Protein AF-A0A7V9UTZ7-F1 (afdb_monomer)

Secondary structure (DSSP, 8-state):
-------------------------------------TTS-HHHHHHHHHHHHH-TTEEE--TTT---HHHHHHHHTT-TT-BTTEEEE-TTSSSSPEEEEEEEETTS-TTS-EEEEEEEE-TTS-EEEEEEEEEE--TTEEEEEPPBTTTB--EEEEETTSS-EEEEEEETTEEEEEESS--

pLDDT: mean 81.37, std 19.84, range [38.84, 98.06]

Solvent-accessible surface area (backbone atoms only — not comparable to full-atom values): 11291 Å² total; per-residue (Å²): 134,85,90,77,89,86,82,90,81,90,81,94,74,90,80,82,88,79,89,80,87,82,79,79,78,83,73,82,76,77,79,75,72,79,74,80,57,83,88,47,55,73,60,57,41,51,42,50,51,56,51,36,72,77,39,74,61,41,42,77,53,52,82,82,66,37,67,35,58,64,39,52,50,61,74,26,68,87,47,83,78,71,42,49,42,49,50,76,46,50,66,77,71,80,85,44,60,23,39,36,38,33,28,35,34,74,87,46,58,87,64,36,18,30,26,42,35,34,27,42,45,44,101,82,73,47,62,45,84,75,44,76,48,72,62,35,62,40,46,50,26,30,44,47,76,42,87,46,101,78,88,47,68,40,45,33,39,30,41,49,95,53,78,66,34,30,33,46,41,60,51,95,95,40,86,42,81,43,57,64,72,77,133

Sequence (183 aa):
MSNNSNQTTRFCRAIIFTATAIFALTICSSAQSKTSTTHLEKEHAKALQIWLKANPKYRAAQVADCKNKFGLKSMRGDDAKFHPYHAVYNFDKDETKDFAVVVIDASRKPDFQYTLIVFKGDKQGSFKAAKTIDSMDLRQGGIWLGEMEEDVTDLYIGEFQTDNCSYLQWSNKKFVIKNCEGN

Structure (mmCIF, N/CA/C/O backbone):
data_AF-A0A7V9UTZ7-F1
#
_entry.id   AF-A0A7V9UTZ7-F1
#
loop_
_atom_site.group_PDB
_atom_site.id
_atom_site.type_symbol
_atom_site.label_atom_id
_ato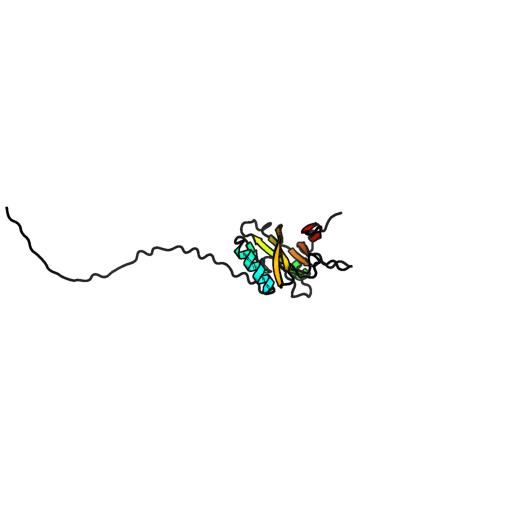m_site.label_alt_id
_atom_site.label_comp_id
_atom_site.label_asym_id
_atom_site.label_entity_id
_atom_site.label_seq_id
_atom_site.pdbx_PDB_ins_code
_atom_site.Cartn_x
_atom_site.Cartn_y
_atom_site.Cartn_z
_atom_site.occupancy
_atom_site.B_iso_or_equiv
_atom_site.auth_seq_id
_atom_site.auth_comp_id
_atom_site.auth_asym_id
_atom_site.auth_atom_id
_atom_site.pdbx_PDB_model_num
ATOM 1 N N . MET A 1 1 ? 2.181 -89.837 36.167 1.00 38.84 1 MET A N 1
ATOM 2 C CA . MET A 1 1 ? 2.969 -89.964 37.415 1.00 38.84 1 MET A CA 1
ATOM 3 C C . MET A 1 1 ? 4.076 -88.918 37.406 1.00 38.84 1 MET A C 1
ATOM 5 O O . MET A 1 1 ? 4.579 -88.635 36.332 1.00 38.84 1 MET A O 1
ATOM 9 N N . SER A 1 2 ? 4.437 -88.415 38.591 1.00 40.69 2 SER A N 1
ATOM 10 C CA . SER A 1 2 ? 5.546 -87.495 38.918 1.00 40.69 2 SER A CA 1
ATOM 11 C C . SER A 1 2 ? 5.565 -86.072 38.330 1.00 40.69 2 SER A C 1
ATOM 13 O O . SER A 1 2 ? 5.683 -85.861 37.129 1.00 40.69 2 SER A O 1
ATOM 15 N N . ASN A 1 3 ? 5.569 -85.102 39.251 1.00 40.12 3 ASN A N 1
ATOM 16 C CA . ASN A 1 3 ? 6.037 -83.726 39.060 1.00 40.12 3 ASN A CA 1
ATOM 17 C C . ASN A 1 3 ? 7.577 -83.649 39.109 1.00 40.12 3 ASN A C 1
ATOM 19 O O . ASN A 1 3 ? 8.204 -84.509 39.728 1.00 40.12 3 ASN A O 1
ATOM 23 N N . ASN A 1 4 ? 8.140 -82.568 38.550 1.00 43.16 4 ASN A N 1
ATOM 24 C CA . ASN A 1 4 ? 9.355 -81.847 38.992 1.00 43.16 4 ASN A CA 1
ATOM 25 C C . ASN A 1 4 ? 9.502 -80.580 38.093 1.00 43.16 4 ASN A C 1
ATOM 27 O O . ASN A 1 4 ? 9.329 -80.716 36.888 1.00 43.16 4 ASN A O 1
ATOM 31 N N . SER A 1 5 ? 9.702 -79.314 38.515 1.00 44.38 5 SER A N 1
ATOM 32 C CA . SER A 1 5 ? 10.363 -78.720 39.706 1.00 44.38 5 SER A CA 1
ATOM 33 C C . SER A 1 5 ? 11.833 -79.179 39.820 1.00 44.38 5 SER A C 1
ATOM 35 O O . SER A 1 5 ? 12.056 -80.374 39.794 1.00 44.38 5 SER A O 1
ATOM 37 N N . ASN A 1 6 ? 12.912 -78.395 39.966 1.00 43.78 6 ASN A N 1
ATOM 38 C CA . ASN A 1 6 ? 13.205 -76.969 40.231 1.00 43.78 6 ASN A CA 1
ATOM 39 C C . ASN A 1 6 ? 14.757 -76.787 39.999 1.00 43.78 6 ASN A C 1
ATOM 41 O O . ASN A 1 6 ? 15.450 -77.800 40.006 1.00 43.78 6 ASN A O 1
ATOM 45 N N . GLN A 1 7 ? 15.437 -75.636 39.805 1.00 43.62 7 GLN A N 1
ATOM 46 C CA . GLN A 1 7 ? 15.086 -74.200 39.776 1.00 43.62 7 GLN A CA 1
ATOM 47 C C . GLN A 1 7 ? 16.177 -73.337 39.031 1.00 43.62 7 GLN A C 1
ATOM 49 O O . GLN A 1 7 ? 16.718 -73.755 38.014 1.00 43.62 7 GLN A O 1
ATOM 54 N N . THR A 1 8 ? 16.458 -72.126 39.542 1.00 44.72 8 THR A N 1
ATOM 55 C CA . THR A 1 8 ? 17.553 -71.129 39.352 1.00 44.72 8 THR A CA 1
ATOM 56 C C . THR A 1 8 ? 18.989 -71.647 39.043 1.00 44.72 8 THR A C 1
ATOM 58 O O . THR A 1 8 ? 19.308 -72.782 39.357 1.00 44.72 8 THR A O 1
ATOM 61 N N . THR A 1 9 ? 19.974 -70.872 38.533 1.00 43.38 9 THR A N 1
ATOM 62 C CA . THR A 1 9 ? 20.297 -69.442 38.797 1.00 43.38 9 THR A CA 1
ATOM 63 C C . THR A 1 9 ? 21.286 -68.830 37.770 1.00 43.38 9 THR A C 1
ATOM 65 O O . THR A 1 9 ? 22.227 -69.492 37.359 1.00 43.38 9 THR A O 1
ATOM 68 N N . ARG A 1 10 ? 21.126 -67.526 37.473 1.00 46.34 10 ARG A N 1
ATOM 69 C CA . ARG A 1 10 ? 22.156 -66.487 37.174 1.00 46.34 10 ARG A CA 1
ATOM 70 C C . ARG A 1 10 ? 23.493 -66.865 36.491 1.00 46.34 10 ARG A C 1
ATOM 72 O O . ARG A 1 10 ? 24.393 -67.369 37.148 1.00 46.34 10 ARG A O 1
ATOM 79 N N . PHE A 1 11 ? 23.734 -66.251 35.326 1.00 43.59 11 PHE A N 1
ATOM 80 C CA . PHE A 1 11 ? 24.979 -65.498 35.082 1.00 43.59 11 PHE A CA 1
ATOM 81 C C . PHE A 1 11 ? 24.693 -64.192 34.328 1.00 43.59 11 PHE A C 1
ATOM 83 O O . PHE A 1 11 ? 24.205 -64.207 33.202 1.00 43.59 11 PHE A O 1
ATOM 90 N N . CYS A 1 12 ? 25.031 -63.053 34.937 1.00 46.44 12 CYS A N 1
ATOM 91 C CA . CYS A 1 12 ? 25.086 -61.778 34.226 1.00 46.44 12 CYS A CA 1
ATOM 92 C C . CYS A 1 12 ? 26.354 -61.735 33.367 1.00 46.44 12 CYS A C 1
ATOM 94 O O . CYS A 1 12 ? 27.459 -61.719 33.909 1.00 46.44 12 CYS A O 1
ATOM 96 N N . ARG A 1 13 ? 26.208 -61.610 32.046 1.00 50.00 13 ARG A N 1
ATOM 97 C CA . ARG A 1 13 ? 27.231 -60.993 31.195 1.00 50.00 13 ARG A CA 1
ATOM 98 C C . ARG A 1 13 ? 26.570 -59.969 30.289 1.00 50.00 13 ARG A C 1
ATOM 100 O O . ARG A 1 13 ? 25.690 -60.299 29.504 1.00 50.00 13 ARG A O 1
ATOM 107 N N . ALA A 1 14 ? 26.982 -58.717 30.460 1.00 47.31 14 ALA A N 1
ATOM 108 C CA . ALA A 1 14 ? 26.533 -57.615 29.633 1.00 47.31 14 ALA A CA 1
ATOM 109 C C . ALA A 1 14 ? 27.072 -57.781 28.208 1.00 47.31 14 ALA A C 1
ATOM 111 O O . ALA A 1 14 ? 28.270 -57.991 28.024 1.00 47.31 14 ALA A O 1
ATOM 112 N N . ILE A 1 15 ? 26.195 -57.622 27.220 1.00 55.41 15 ILE A N 1
ATOM 113 C CA . ILE A 1 15 ? 26.580 -57.299 25.848 1.00 55.41 15 ILE A CA 1
ATOM 114 C C . ILE A 1 15 ? 25.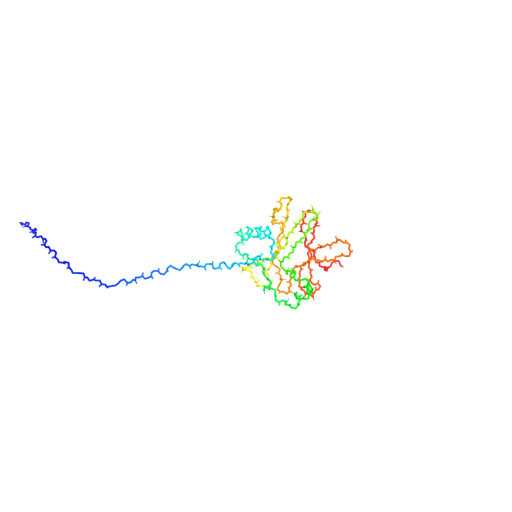843 -56.007 25.498 1.00 55.41 15 ILE A C 1
ATOM 116 O O . ILE A 1 15 ? 24.638 -55.989 25.267 1.00 55.41 15 ILE A O 1
ATOM 120 N N . ILE A 1 16 ? 26.595 -54.912 25.568 1.00 54.16 16 ILE A N 1
ATOM 121 C CA . ILE A 1 16 ? 26.258 -53.613 24.975 1.00 54.16 16 ILE A CA 1
ATOM 122 C C . ILE A 1 16 ? 26.650 -53.681 23.480 1.00 54.16 16 ILE A C 1
ATOM 124 O O . ILE A 1 16 ? 27.374 -54.599 23.105 1.00 54.16 16 ILE A O 1
ATOM 128 N N . PHE A 1 17 ? 26.203 -52.706 22.675 1.00 46.34 17 PHE A N 1
ATOM 129 C CA . PHE A 1 17 ? 26.315 -52.557 21.204 1.00 46.34 17 PHE A CA 1
ATOM 130 C C . PHE A 1 17 ? 25.098 -53.114 20.429 1.00 46.34 17 PHE A C 1
ATOM 132 O O . PHE A 1 17 ? 24.866 -54.314 20.417 1.00 46.34 17 PHE A O 1
ATOM 139 N N . THR A 1 18 ? 24.275 -52.308 19.740 1.00 48.41 18 THR A N 1
ATOM 140 C CA . THR A 1 18 ? 24.200 -50.828 19.681 1.00 48.41 18 THR A CA 1
ATOM 141 C C . THR A 1 18 ? 22.801 -50.401 19.212 1.00 48.41 18 THR A C 1
ATOM 143 O O . THR A 1 18 ? 22.241 -51.025 18.315 1.00 48.41 18 THR A O 1
ATOM 146 N N . ALA A 1 19 ? 22.253 -49.317 19.771 1.00 46.16 19 ALA A N 1
ATOM 147 C CA . ALA A 1 19 ? 21.155 -48.562 19.146 1.00 46.16 19 ALA A CA 1
ATOM 148 C C . ALA A 1 19 ? 21.696 -47.831 17.882 1.00 46.16 19 ALA A C 1
ATOM 150 O O . ALA A 1 19 ? 22.910 -47.722 17.738 1.00 46.16 19 ALA A O 1
ATOM 151 N N . THR A 1 20 ? 20.920 -47.329 16.916 1.00 45.81 20 THR A N 1
ATOM 152 C CA . THR A 1 20 ? 19.671 -46.553 17.019 1.00 45.81 20 THR A CA 1
ATOM 153 C C . THR A 1 20 ? 18.841 -46.625 15.727 1.00 45.81 20 THR A C 1
ATOM 155 O O . THR A 1 20 ? 19.353 -46.396 14.635 1.00 45.81 20 THR A O 1
ATOM 158 N N . ALA A 1 21 ? 17.523 -46.822 15.843 1.00 48.62 21 ALA A N 1
ATOM 159 C CA . ALA A 1 21 ? 16.591 -46.511 14.758 1.00 48.62 21 ALA A CA 1
ATOM 160 C C . ALA A 1 21 ? 16.213 -45.021 14.840 1.00 48.62 21 ALA A C 1
ATOM 162 O O . ALA A 1 21 ? 15.405 -44.625 15.681 1.00 48.62 21 ALA A O 1
ATOM 163 N N . ILE A 1 22 ? 16.831 -44.180 14.007 1.00 54.25 22 ILE A N 1
ATOM 164 C CA . ILE A 1 22 ? 16.563 -42.735 13.988 1.00 54.25 22 ILE A CA 1
ATOM 165 C C . ILE A 1 22 ? 15.252 -42.484 13.234 1.00 54.25 22 ILE A C 1
ATOM 167 O O . ILE A 1 22 ? 15.221 -42.397 12.008 1.00 54.25 22 ILE A O 1
ATOM 171 N N . PHE A 1 23 ? 14.158 -42.369 13.986 1.00 50.44 23 PHE A N 1
ATOM 172 C CA . PHE A 1 23 ? 12.856 -41.974 13.457 1.00 50.44 23 PHE A CA 1
ATOM 173 C C . PHE A 1 23 ? 12.881 -40.468 13.157 1.00 50.44 23 PHE A C 1
ATOM 175 O O . PHE A 1 23 ? 12.735 -39.637 14.054 1.00 50.44 23 PHE A O 1
ATOM 182 N N . ALA A 1 24 ? 13.141 -40.109 11.900 1.00 51.00 24 ALA A N 1
ATOM 183 C CA . ALA A 1 24 ? 13.255 -38.718 11.481 1.00 51.00 24 ALA A CA 1
ATOM 184 C C . ALA A 1 24 ? 11.886 -38.016 11.535 1.00 51.00 24 ALA A C 1
ATOM 186 O O . ALA A 1 24 ? 11.091 -38.101 10.599 1.00 51.00 24 ALA A O 1
ATOM 187 N N . LEU A 1 25 ? 11.614 -37.291 12.627 1.00 47.09 25 LEU A N 1
ATOM 188 C CA . LEU A 1 25 ? 10.540 -36.300 12.652 1.00 47.09 25 LEU A CA 1
ATOM 189 C C . LEU A 1 25 ? 10.871 -35.197 11.639 1.00 47.09 25 LEU A C 1
ATOM 191 O O . LEU A 1 25 ? 11.682 -34.311 11.913 1.00 47.09 25 LEU A O 1
ATOM 195 N N . THR A 1 26 ? 10.207 -35.224 10.486 1.00 54.97 26 THR A N 1
ATOM 196 C CA . THR A 1 26 ? 10.217 -34.115 9.528 1.00 54.97 26 THR A CA 1
ATOM 197 C C . THR A 1 26 ? 9.416 -32.950 10.105 1.00 54.97 26 THR A C 1
ATOM 199 O O . THR A 1 26 ? 8.242 -32.755 9.794 1.00 54.97 26 THR A O 1
ATOM 202 N N . ILE A 1 27 ? 10.046 -32.173 10.985 1.00 53.25 27 ILE A N 1
ATOM 203 C CA . ILE A 1 27 ? 9.492 -30.908 11.460 1.00 53.25 27 ILE A CA 1
ATOM 204 C C . ILE A 1 27 ? 9.474 -29.956 10.263 1.00 53.25 27 ILE A C 1
ATOM 206 O O . ILE A 1 27 ? 10.523 -29.494 9.812 1.00 53.25 27 ILE A O 1
ATOM 210 N N . CYS A 1 28 ? 8.280 -29.650 9.751 1.00 39.97 28 CYS A N 1
ATOM 211 C CA . CYS A 1 28 ? 8.081 -28.539 8.826 1.00 39.97 28 CYS A CA 1
ATOM 212 C C . CYS A 1 28 ? 8.374 -27.223 9.553 1.00 39.97 28 CYS A C 1
ATOM 214 O O . CYS A 1 28 ? 7.474 -26.551 10.059 1.00 39.97 28 CYS A O 1
ATOM 216 N N . SER A 1 29 ? 9.652 -26.853 9.592 1.00 41.22 29 SER A N 1
ATOM 217 C CA . SER A 1 29 ? 10.113 -25.527 9.980 1.00 41.22 29 SER A CA 1
ATOM 218 C C . SER A 1 29 ? 9.666 -24.523 8.924 1.00 41.22 29 SER A C 1
ATOM 220 O O . SER A 1 29 ? 10.429 -24.149 8.034 1.00 41.22 29 SER A O 1
ATOM 222 N N . SER A 1 30 ? 8.410 -24.089 9.028 1.00 46.06 30 SER A N 1
ATOM 223 C CA . SER A 1 30 ? 7.874 -22.934 8.319 1.00 46.06 30 SER A CA 1
ATOM 224 C C . SER A 1 30 ? 8.684 -21.708 8.724 1.00 46.06 30 SER A C 1
ATOM 226 O O . SER A 1 30 ? 8.375 -21.043 9.714 1.00 46.06 30 SER A O 1
ATOM 228 N N . ALA A 1 31 ? 9.749 -21.428 7.974 1.00 40.88 31 ALA A N 1
ATOM 229 C CA . ALA A 1 31 ? 10.581 -20.251 8.144 1.00 40.88 31 ALA A CA 1
ATOM 230 C C . ALA A 1 31 ? 9.758 -19.005 7.792 1.00 40.88 31 ALA A C 1
ATOM 232 O O . ALA A 1 31 ? 9.805 -18.491 6.675 1.00 40.88 31 ALA A O 1
ATOM 233 N N . GLN A 1 32 ? 8.974 -18.525 8.759 1.00 42.09 32 GLN A N 1
ATOM 234 C CA . GLN A 1 32 ? 8.338 -17.219 8.702 1.00 42.09 32 GLN A CA 1
ATOM 235 C C . GLN A 1 32 ? 9.447 -16.167 8.727 1.00 42.09 32 GLN A C 1
ATOM 237 O O . GLN A 1 32 ? 9.880 -15.718 9.790 1.00 42.09 32 GLN A O 1
ATOM 242 N N . SER A 1 33 ? 9.923 -15.792 7.537 1.00 41.91 33 SER A N 1
ATOM 243 C CA . SER A 1 33 ? 10.789 -14.634 7.348 1.00 41.91 33 SER A CA 1
ATOM 244 C C . SER A 1 33 ? 10.179 -13.451 8.084 1.00 41.91 33 SER A C 1
ATOM 246 O O . SER A 1 33 ? 9.082 -13.007 7.745 1.00 41.91 33 SER A O 1
ATOM 248 N N . LYS A 1 34 ? 10.893 -12.933 9.090 1.00 41.66 34 LYS A N 1
ATOM 249 C CA . LYS A 1 34 ? 10.527 -11.686 9.764 1.00 41.66 34 LYS A CA 1
ATOM 250 C C . LYS A 1 34 ? 10.571 -10.558 8.732 1.00 41.66 34 LYS A C 1
ATOM 252 O O . LYS A 1 34 ? 11.623 -9.968 8.499 1.00 41.66 34 LYS A O 1
ATOM 257 N N . THR A 1 35 ? 9.433 -10.255 8.108 1.00 50.53 35 THR A N 1
ATOM 258 C CA . THR A 1 35 ? 9.270 -9.064 7.271 1.00 50.53 35 THR A CA 1
ATOM 259 C C . THR A 1 35 ? 9.545 -7.839 8.130 1.00 50.53 35 THR A C 1
ATOM 261 O O . THR A 1 35 ? 8.745 -7.496 8.998 1.00 50.53 35 THR A O 1
ATOM 264 N N . SER A 1 36 ? 10.696 -7.205 7.910 1.00 48.44 36 SER A N 1
ATOM 265 C CA . SER A 1 36 ? 11.124 -6.048 8.692 1.00 48.44 36 SER A CA 1
ATOM 266 C C . SER A 1 36 ? 10.232 -4.846 8.385 1.00 48.44 36 SER A C 1
ATOM 268 O O . SER A 1 36 ? 10.321 -4.256 7.310 1.00 48.44 36 SER A O 1
ATOM 270 N N . THR A 1 37 ? 9.372 -4.470 9.331 1.00 60.53 37 THR A N 1
ATOM 271 C CA . THR A 1 37 ? 8.461 -3.315 9.233 1.00 60.53 37 THR A CA 1
ATOM 272 C C . THR A 1 37 ? 9.126 -2.004 9.667 1.00 60.53 37 THR A C 1
ATOM 274 O O . THR A 1 37 ? 8.456 -1.117 10.177 1.00 60.53 37 THR A O 1
ATOM 277 N N . THR A 1 38 ? 10.447 -1.873 9.512 1.00 61.34 38 THR A N 1
ATOM 278 C CA . THR A 1 38 ? 11.256 -0.765 10.068 1.00 61.34 38 THR A CA 1
ATOM 279 C C . THR A 1 38 ? 10.866 0.623 9.540 1.00 61.34 38 THR A C 1
ATOM 281 O O . THR A 1 38 ? 11.215 1.623 10.153 1.00 61.34 38 THR A O 1
ATOM 284 N N . HIS A 1 39 ? 10.153 0.685 8.412 1.00 75.38 39 HIS A N 1
ATOM 285 C CA . HIS A 1 39 ? 9.654 1.918 7.794 1.00 75.38 39 HIS A CA 1
ATOM 286 C C . HIS A 1 39 ? 8.228 2.305 8.240 1.00 75.38 39 HIS A C 1
ATOM 288 O O . HIS A 1 39 ? 7.731 3.349 7.826 1.00 75.38 39 HIS A O 1
ATOM 294 N N . LEU A 1 40 ? 7.549 1.458 9.022 1.00 83.75 40 LEU A N 1
ATOM 295 C CA . LEU A 1 40 ? 6.213 1.728 9.553 1.00 83.75 40 LEU A CA 1
ATOM 296 C C . LEU A 1 40 ? 6.314 2.347 10.950 1.00 83.75 40 LEU A C 1
ATOM 298 O O . LEU A 1 40 ? 7.144 1.933 11.763 1.00 83.75 40 LEU A O 1
ATOM 302 N N . GLU A 1 41 ? 5.402 3.266 11.259 1.00 90.75 41 GLU A N 1
ATOM 303 C CA . GLU A 1 41 ? 5.138 3.677 12.641 1.00 90.75 41 GLU A CA 1
ATOM 304 C C . GLU A 1 41 ? 4.675 2.459 13.469 1.00 90.75 41 GLU A C 1
ATOM 306 O O . GLU A 1 41 ? 4.154 1.475 12.926 1.00 90.75 41 GLU A O 1
ATOM 311 N N . LYS A 1 42 ? 4.906 2.469 14.788 1.00 91.88 42 LYS A N 1
ATOM 312 C CA . LYS A 1 42 ? 4.734 1.271 15.640 1.00 91.88 42 LYS A CA 1
ATOM 313 C C . LYS A 1 42 ? 3.285 0.783 15.638 1.00 91.88 42 LYS A C 1
ATOM 315 O O . LYS A 1 42 ? 3.019 -0.420 15.661 1.00 91.88 42 LYS A O 1
ATOM 320 N N . GLU A 1 43 ? 2.363 1.728 15.580 1.00 93.69 43 GLU A N 1
ATOM 321 C CA . GLU A 1 43 ? 0.919 1.578 15.580 1.00 93.69 43 GLU A CA 1
ATOM 322 C C . GLU A 1 43 ? 0.452 0.956 14.253 1.00 93.69 43 GLU A C 1
ATOM 324 O O . GLU A 1 43 ? -0.275 -0.042 14.263 1.00 93.69 43 GLU A O 1
ATOM 329 N N . HIS A 1 44 ? 0.975 1.444 13.119 1.00 95.19 44 HIS A N 1
ATOM 330 C CA . HIS A 1 44 ? 0.722 0.878 11.787 1.00 95.19 44 HIS A CA 1
ATOM 331 C C . HIS A 1 44 ? 1.276 -0.549 11.680 1.00 95.19 44 HIS A C 1
ATOM 333 O O . HIS A 1 44 ? 0.580 -1.469 11.244 1.00 95.19 44 HIS A O 1
ATOM 339 N N . ALA A 1 45 ? 2.508 -0.771 12.156 1.00 95.38 45 ALA A N 1
ATOM 340 C CA . ALA A 1 45 ? 3.130 -2.092 12.199 1.00 95.38 45 ALA A CA 1
ATOM 341 C C . ALA A 1 45 ? 2.316 -3.083 13.048 1.00 95.38 45 ALA A C 1
ATOM 343 O O . ALA A 1 45 ? 2.124 -4.228 12.640 1.00 95.38 45 ALA A O 1
ATOM 344 N N . LYS A 1 46 ? 1.796 -2.650 14.204 1.00 95.50 46 LYS A N 1
ATOM 345 C CA . LYS A 1 46 ? 0.931 -3.459 15.078 1.00 95.50 46 LYS A CA 1
ATOM 346 C C . LYS A 1 46 ? -0.377 -3.840 14.379 1.00 95.50 46 LYS A C 1
ATOM 348 O O . LYS A 1 46 ? -0.746 -5.014 14.401 1.00 95.50 46 LYS A O 1
ATOM 353 N N . ALA A 1 47 ? -1.053 -2.885 13.741 1.00 97.00 47 ALA A N 1
ATOM 354 C CA . ALA A 1 47 ? -2.301 -3.132 13.018 1.00 97.00 47 ALA A CA 1
ATOM 355 C C . ALA A 1 47 ? -2.100 -4.086 11.828 1.00 97.00 47 ALA A C 1
ATOM 357 O O . ALA A 1 47 ? -2.830 -5.073 11.694 1.00 97.00 47 ALA A O 1
ATOM 358 N N . LEU A 1 48 ? -1.047 -3.872 11.031 1.00 97.31 48 LEU A N 1
ATOM 359 C CA . LEU A 1 48 ? -0.680 -4.765 9.934 1.00 97.31 48 LEU A CA 1
ATOM 360 C C . LEU A 1 48 ? -0.319 -6.173 10.434 1.00 97.31 48 LEU A C 1
ATOM 362 O O . LEU A 1 48 ? -0.759 -7.155 9.847 1.00 97.31 48 LEU A O 1
ATOM 366 N N . GLN A 1 49 ? 0.426 -6.310 11.536 1.00 96.88 49 GLN A N 1
ATOM 367 C CA . GLN A 1 49 ? 0.745 -7.626 12.109 1.00 96.88 49 GLN A CA 1
ATOM 368 C C . GLN A 1 49 ? -0.497 -8.381 12.601 1.00 96.88 49 GLN A C 1
ATOM 370 O O . GLN A 1 49 ? -0.557 -9.601 12.449 1.00 96.88 49 GLN A O 1
ATOM 375 N N . ILE A 1 50 ? -1.486 -7.691 13.178 1.00 97.12 50 ILE A N 1
ATOM 376 C CA . ILE A 1 50 ? -2.771 -8.301 13.557 1.00 97.12 50 ILE A CA 1
ATOM 377 C C . ILE A 1 50 ? -3.494 -8.808 12.303 1.00 97.12 50 ILE A C 1
ATOM 379 O O . ILE A 1 50 ? -3.932 -9.958 12.273 1.00 97.12 50 ILE A O 1
ATOM 383 N N . TRP A 1 51 ? -3.553 -7.994 11.247 1.00 97.56 51 TRP A N 1
ATOM 384 C CA . TRP A 1 51 ? -4.187 -8.378 9.986 1.00 97.56 51 TRP A CA 1
ATOM 385 C C . TRP A 1 51 ? -3.472 -9.553 9.299 1.00 97.56 51 TRP A C 1
ATOM 387 O O . TRP A 1 51 ? -4.131 -10.509 8.897 1.00 97.56 51 TRP A O 1
ATOM 397 N N . LEU A 1 52 ? -2.136 -9.543 9.226 1.00 97.25 52 LEU A N 1
ATOM 398 C CA . LEU A 1 52 ? -1.337 -10.622 8.627 1.00 97.25 52 LEU A CA 1
ATOM 399 C C . LEU A 1 52 ? -1.481 -11.948 9.390 1.00 97.25 52 LEU A C 1
ATOM 401 O O . LEU A 1 52 ? -1.555 -13.001 8.764 1.00 97.25 52 LEU A O 1
ATOM 405 N N . LYS A 1 53 ? -1.594 -11.918 10.726 1.00 97.44 53 LYS A N 1
ATOM 406 C CA . LYS A 1 53 ? -1.882 -13.123 11.530 1.00 97.44 53 LYS A CA 1
ATOM 407 C C . LYS A 1 53 ? -3.235 -13.750 11.187 1.00 97.44 53 LYS A C 1
ATOM 409 O O . LYS A 1 53 ? -3.347 -14.970 11.205 1.00 97.44 53 LYS A O 1
ATOM 414 N N . ALA A 1 54 ? -4.238 -12.932 10.865 1.00 97.44 54 ALA A N 1
ATOM 415 C CA . ALA A 1 54 ? -5.543 -13.404 10.405 1.00 97.44 54 ALA A CA 1
ATOM 416 C C . ALA A 1 54 ? -5.551 -13.824 8.919 1.00 97.44 54 ALA A C 1
ATOM 418 O O . ALA A 1 54 ? -6.447 -14.550 8.496 1.00 97.44 54 ALA A O 1
ATOM 419 N N . ASN A 1 55 ? -4.558 -13.399 8.129 1.00 96.56 55 ASN A N 1
ATOM 420 C CA . ASN A 1 55 ? -4.497 -13.591 6.679 1.00 96.56 55 ASN A CA 1
ATOM 421 C C . ASN A 1 55 ? -3.139 -14.202 6.247 1.00 96.56 55 ASN A C 1
ATOM 423 O O . ASN A 1 55 ? -2.374 -13.565 5.517 1.00 96.56 55 ASN A O 1
ATOM 427 N N . PRO A 1 56 ? -2.818 -15.446 6.658 1.00 96.06 56 PRO A N 1
ATOM 428 C CA . PRO A 1 56 ? -1.459 -16.007 6.612 1.00 96.06 56 PRO A CA 1
ATOM 429 C C . PRO A 1 56 ? -0.884 -16.273 5.208 1.00 96.06 56 PRO A C 1
ATOM 431 O O . PRO A 1 56 ? 0.302 -16.571 5.094 1.00 96.06 56 PRO A O 1
ATOM 434 N N . LYS A 1 57 ? -1.690 -16.173 4.139 1.00 95.56 57 LYS A N 1
ATOM 435 C CA . LYS A 1 57 ? -1.208 -16.251 2.743 1.00 95.56 57 LYS A CA 1
ATOM 436 C C . LYS A 1 57 ? -0.504 -14.974 2.263 1.00 95.56 57 LYS A C 1
ATOM 438 O O . LYS A 1 57 ? 0.166 -15.001 1.231 1.00 95.56 57 LYS A O 1
ATOM 443 N N . TYR A 1 58 ? -0.660 -13.868 2.992 1.00 97.31 58 TYR A N 1
ATOM 444 C CA . TYR A 1 58 ? -0.051 -12.587 2.656 1.00 97.31 58 TYR A CA 1
ATOM 445 C C . TYR A 1 58 ? 1.213 -12.320 3.482 1.00 97.31 58 TYR A C 1
ATOM 447 O O . TYR A 1 58 ? 1.323 -12.710 4.645 1.00 97.31 58 TYR A O 1
ATOM 455 N N . ARG A 1 59 ? 2.137 -11.554 2.902 1.00 96.62 59 ARG A N 1
ATOM 456 C CA . ARG A 1 59 ? 3.252 -10.893 3.602 1.00 96.62 59 ARG A CA 1
ATOM 457 C C . ARG A 1 59 ? 3.274 -9.403 3.273 1.00 96.62 59 ARG A C 1
ATOM 459 O O . ARG A 1 59 ? 2.799 -9.013 2.213 1.00 96.62 59 ARG A O 1
ATOM 466 N N . ALA A 1 60 ? 3.884 -8.574 4.117 1.00 96.69 60 ALA A N 1
ATOM 467 C CA . ALA A 1 60 ? 4.164 -7.186 3.742 1.00 96.69 60 ALA A CA 1
ATOM 468 C C . ALA A 1 60 ? 5.078 -7.127 2.498 1.00 96.69 60 ALA A C 1
ATOM 470 O O . ALA A 1 60 ? 6.033 -7.910 2.393 1.00 96.69 60 ALA A O 1
ATOM 471 N N . ALA A 1 61 ? 4.794 -6.210 1.570 1.00 95.88 61 ALA A N 1
ATOM 472 C CA . ALA A 1 61 ? 5.704 -5.897 0.473 1.00 95.88 61 ALA A CA 1
ATOM 473 C C . ALA A 1 61 ? 6.879 -5.042 0.980 1.00 95.88 61 ALA A C 1
ATOM 475 O O . ALA A 1 61 ? 6.754 -4.262 1.927 1.00 95.88 61 ALA A O 1
ATOM 476 N N . GLN A 1 62 ? 8.043 -5.202 0.360 1.00 93.88 62 GLN A N 1
ATOM 477 C CA . GLN A 1 62 ? 9.284 -4.517 0.715 1.00 93.88 62 GLN A CA 1
ATOM 478 C C . GLN A 1 62 ? 9.868 -3.804 -0.505 1.00 93.88 62 GLN A C 1
ATOM 480 O O . GLN A 1 62 ? 9.653 -4.229 -1.632 1.00 93.88 62 GLN A O 1
ATOM 485 N N . VAL A 1 63 ? 10.711 -2.786 -0.302 1.00 93.06 63 VAL A N 1
ATOM 486 C CA . VAL A 1 63 ? 11.453 -2.096 -1.388 1.00 93.06 63 VAL A CA 1
ATOM 487 C C . VAL A 1 63 ? 12.200 -3.066 -2.329 1.00 93.06 63 VAL A C 1
ATOM 489 O O . VAL A 1 63 ? 12.426 -2.769 -3.505 1.00 93.06 63 VAL A O 1
ATOM 492 N N . ALA A 1 64 ? 12.585 -4.244 -1.827 1.00 93.12 64 ALA A N 1
ATOM 493 C CA . ALA A 1 64 ? 13.189 -5.309 -2.620 1.00 93.12 64 ALA A CA 1
ATOM 494 C C . ALA A 1 64 ? 12.260 -5.841 -3.733 1.00 93.12 64 ALA A C 1
ATOM 496 O O . ALA A 1 64 ? 12.759 -6.093 -4.829 1.00 93.12 64 ALA A O 1
ATOM 497 N N . ASP A 1 65 ? 10.947 -5.928 -3.483 1.00 94.25 65 ASP A N 1
ATOM 498 C CA . ASP A 1 65 ? 9.927 -6.461 -4.402 1.00 94.25 65 ASP A CA 1
ATOM 499 C C . ASP A 1 65 ? 9.698 -5.573 -5.644 1.00 94.25 65 ASP A C 1
ATOM 501 O O . ASP A 1 65 ? 9.336 -6.078 -6.708 1.00 94.25 65 ASP A O 1
ATOM 505 N N . CYS A 1 66 ? 9.984 -4.269 -5.543 1.00 93.94 66 CYS A N 1
ATOM 506 C CA . CYS A 1 66 ? 9.893 -3.330 -6.664 1.00 93.94 66 CYS A CA 1
ATOM 507 C C . CYS A 1 66 ? 11.022 -3.580 -7.672 1.00 93.94 66 CYS A C 1
ATOM 509 O O . CYS A 1 66 ? 12.193 -3.353 -7.364 1.00 93.94 66 CYS A O 1
ATOM 511 N N . LYS A 1 67 ? 10.701 -4.001 -8.895 1.00 94.38 67 LYS A N 1
ATOM 512 C CA . LYS A 1 67 ? 11.672 -4.267 -9.968 1.00 94.38 67 LYS A CA 1
ATOM 513 C C . LYS A 1 67 ? 12.143 -2.991 -10.667 1.00 94.38 67 LYS A C 1
ATOM 515 O O . LYS A 1 67 ? 13.319 -2.912 -11.017 1.00 94.38 67 LYS A O 1
ATOM 520 N N . ASN A 1 68 ? 11.287 -1.973 -10.785 1.00 94.19 68 ASN A N 1
ATOM 521 C CA . ASN A 1 68 ? 11.640 -0.692 -11.405 1.00 94.19 68 ASN A CA 1
ATOM 522 C C . ASN A 1 68 ? 12.513 0.171 -10.474 1.00 94.19 68 ASN A C 1
ATOM 524 O O . ASN A 1 68 ? 12.048 1.119 -9.843 1.00 94.19 68 ASN A O 1
ATOM 528 N N . LYS A 1 69 ? 13.802 -0.170 -10.352 1.00 94.25 69 LYS A N 1
ATOM 529 C CA . LYS A 1 69 ? 14.746 0.577 -9.501 1.00 94.25 69 LYS A CA 1
ATOM 530 C C . LYS A 1 69 ? 14.997 2.006 -10.007 1.00 94.25 69 LYS A C 1
ATOM 532 O O . LYS A 1 69 ? 15.285 2.876 -9.190 1.00 94.25 69 LYS A O 1
ATOM 537 N N . PHE A 1 70 ? 14.872 2.251 -11.315 1.00 94.31 70 PHE A N 1
ATOM 538 C CA . PHE A 1 70 ? 15.030 3.582 -11.908 1.00 94.31 70 PHE A CA 1
ATOM 539 C C . PHE A 1 70 ? 13.826 4.479 -11.601 1.00 94.31 70 PHE A C 1
ATOM 541 O O . PHE A 1 70 ? 14.007 5.535 -11.000 1.00 94.31 70 PHE A O 1
ATOM 548 N N . GLY A 1 71 ? 12.606 4.019 -11.890 1.00 93.00 71 GLY A N 1
ATOM 549 C CA . GLY A 1 71 ? 11.365 4.709 -11.535 1.00 93.00 71 GLY A CA 1
ATOM 550 C C . GLY A 1 71 ? 11.243 4.947 -10.031 1.00 93.00 71 GLY A C 1
ATOM 551 O O . GLY A 1 71 ? 10.967 6.065 -9.619 1.00 93.00 71 GLY A O 1
ATOM 552 N N . LEU A 1 72 ? 11.588 3.964 -9.190 1.00 93.25 72 LEU A N 1
ATOM 553 C CA . LEU A 1 72 ? 11.650 4.151 -7.734 1.00 93.25 72 LEU A CA 1
ATOM 554 C C . LEU A 1 72 ? 12.658 5.237 -7.311 1.00 93.25 72 LEU A C 1
ATOM 556 O O . LEU A 1 72 ? 12.391 5.988 -6.376 1.00 93.25 72 LEU A O 1
ATOM 560 N N . LYS A 1 73 ? 13.824 5.326 -7.966 1.00 92.88 73 LYS A N 1
ATOM 561 C CA . LYS A 1 73 ? 14.790 6.407 -7.708 1.00 92.88 73 LYS A CA 1
ATOM 562 C C . LYS A 1 73 ? 14.231 7.762 -8.160 1.00 92.88 73 LYS A C 1
ATOM 564 O O . LYS A 1 73 ? 14.413 8.744 -7.453 1.00 92.88 73 LYS A O 1
ATOM 569 N N . SER A 1 74 ? 13.531 7.795 -9.294 1.00 91.25 74 SER A N 1
ATOM 570 C CA . SER A 1 74 ? 12.863 8.990 -9.821 1.00 91.25 74 SER A CA 1
ATOM 571 C C . SER A 1 74 ? 11.764 9.495 -8.882 1.00 91.25 74 SER A C 1
ATOM 573 O O . SER A 1 74 ? 11.739 10.679 -8.583 1.00 91.25 74 SER A O 1
ATOM 575 N N . MET A 1 75 ? 10.908 8.601 -8.374 1.00 89.00 75 MET A N 1
ATOM 576 C CA . MET A 1 75 ? 9.827 8.925 -7.430 1.00 89.00 75 MET A CA 1
ATOM 577 C C . MET A 1 75 ? 10.335 9.376 -6.062 1.00 89.00 75 MET A C 1
ATOM 579 O O . MET A 1 75 ? 9.659 10.134 -5.381 1.00 89.00 75 MET A O 1
ATOM 583 N N . ARG A 1 76 ? 11.517 8.904 -5.646 1.00 90.56 76 ARG A N 1
ATOM 584 C CA . ARG A 1 76 ? 12.180 9.419 -4.443 1.00 90.56 76 ARG A CA 1
ATOM 585 C C . ARG A 1 76 ? 12.622 10.861 -4.627 1.00 90.56 76 ARG A C 1
ATOM 587 O O . ARG A 1 76 ? 12.398 11.662 -3.731 1.00 90.56 76 ARG A O 1
ATOM 594 N N . GLY A 1 77 ? 13.270 11.180 -5.749 1.00 87.12 77 GLY A N 1
ATOM 595 C CA . GLY A 1 77 ? 13.986 12.448 -5.880 1.00 87.12 77 GLY A CA 1
ATOM 596 C C . GLY A 1 77 ? 14.934 12.624 -4.689 1.00 87.12 77 GLY A C 1
ATOM 597 O O . GLY A 1 77 ? 15.769 11.751 -4.435 1.00 87.12 77 GLY A O 1
ATOM 598 N N . ASP A 1 78 ? 14.723 13.695 -3.924 1.00 80.62 78 ASP A N 1
ATOM 599 C CA . ASP A 1 78 ? 15.435 13.976 -2.672 1.00 80.62 78 ASP A CA 1
ATOM 600 C C . ASP A 1 78 ? 14.724 13.436 -1.407 1.00 80.62 78 ASP A C 1
ATOM 602 O O . ASP A 1 78 ? 15.321 13.415 -0.325 1.00 80.62 78 ASP A O 1
ATOM 606 N N . ASP A 1 79 ? 13.481 12.940 -1.503 1.00 80.88 79 ASP A N 1
ATOM 607 C CA . ASP A 1 79 ? 12.789 12.299 -0.379 1.00 80.88 79 ASP A CA 1
ATOM 608 C C . ASP A 1 79 ? 13.284 10.864 -0.135 1.00 80.88 79 ASP A C 1
ATOM 610 O O . ASP A 1 79 ? 12.783 9.861 -0.657 1.00 80.88 79 ASP A O 1
ATOM 614 N N . ALA A 1 80 ? 14.252 10.757 0.771 1.00 78.50 80 ALA A N 1
ATOM 615 C CA . ALA A 1 80 ? 14.737 9.484 1.286 1.00 78.50 80 ALA A CA 1
ATOM 616 C C . ALA A 1 80 ? 13.674 8.666 2.058 1.00 78.50 80 ALA A C 1
ATOM 618 O O . ALA A 1 80 ? 13.902 7.476 2.304 1.00 78.50 80 ALA A O 1
ATOM 619 N N . LYS A 1 81 ? 12.537 9.259 2.459 1.00 82.31 81 LYS A N 1
ATOM 620 C CA . LYS A 1 81 ? 11.470 8.580 3.216 1.00 82.31 81 LYS A CA 1
ATOM 621 C C . LYS A 1 81 ? 10.466 7.857 2.317 1.00 82.31 81 LYS A C 1
ATOM 623 O O . LYS A 1 81 ? 9.817 6.931 2.807 1.00 82.31 81 LYS A O 1
ATOM 628 N N . PHE A 1 82 ? 10.368 8.200 1.029 1.00 88.81 82 PHE A N 1
ATOM 629 C CA . PHE A 1 82 ? 9.422 7.566 0.114 1.00 88.81 82 PHE A CA 1
ATOM 630 C C . PHE A 1 82 ? 9.595 6.037 0.062 1.00 88.81 82 PHE A C 1
ATOM 632 O O . PHE A 1 82 ? 10.672 5.480 -0.232 1.00 88.81 82 PHE A O 1
ATOM 639 N N . HIS A 1 83 ? 8.481 5.350 0.321 1.00 93.50 83 HIS A N 1
ATOM 640 C CA . HIS A 1 83 ? 8.369 3.901 0.322 1.00 93.50 83 HIS A CA 1
ATOM 641 C C . HIS A 1 83 ? 7.261 3.469 -0.653 1.00 93.50 83 HIS A C 1
ATOM 643 O O . HIS A 1 83 ? 6.096 3.765 -0.408 1.00 93.50 83 HIS A O 1
ATOM 649 N N . PRO A 1 84 ? 7.570 2.691 -1.709 1.00 95.25 84 PRO A N 1
ATOM 650 C CA . PRO A 1 84 ? 6.632 2.411 -2.805 1.00 95.25 84 PRO A CA 1
ATOM 651 C C . PRO A 1 84 ? 5.411 1.575 -2.392 1.00 95.25 84 PRO A C 1
ATOM 653 O O . PRO A 1 84 ? 4.508 1.363 -3.189 1.00 95.25 84 PRO A O 1
ATOM 656 N N . TYR A 1 85 ? 5.394 1.062 -1.162 1.00 96.56 85 TYR A N 1
ATOM 657 C CA . T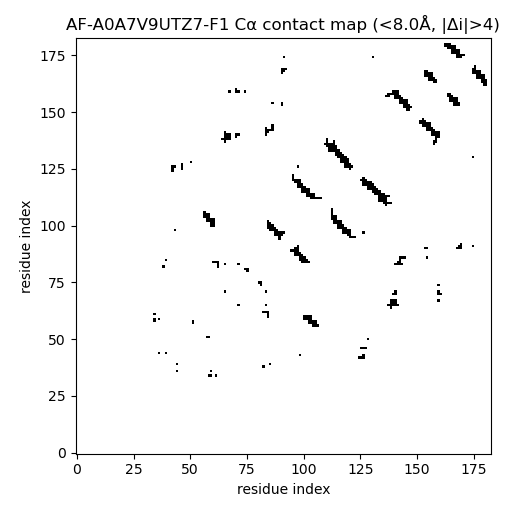YR A 1 85 ? 4.377 0.148 -0.647 1.00 96.56 85 TYR A CA 1
ATOM 658 C C . TYR A 1 85 ? 3.793 0.598 0.701 1.00 96.56 85 TYR A C 1
ATOM 660 O O . TYR A 1 85 ? 3.153 -0.207 1.376 1.00 96.56 85 TYR A O 1
ATOM 668 N N . HIS A 1 86 ? 4.037 1.848 1.117 1.00 95.38 86 HIS A N 1
ATOM 669 C CA . HIS A 1 86 ? 3.456 2.436 2.328 1.00 95.38 86 HIS A CA 1
ATOM 670 C C . HIS A 1 86 ? 3.233 3.944 2.162 1.00 95.38 86 HIS A C 1
ATOM 672 O O . HIS A 1 86 ? 4.170 4.662 1.825 1.00 95.38 86 HIS A O 1
ATOM 678 N N . ALA A 1 87 ? 2.028 4.418 2.471 1.00 94.50 87 ALA A N 1
ATOM 679 C CA . ALA A 1 87 ? 1.685 5.837 2.522 1.00 94.50 87 ALA A CA 1
ATOM 680 C C . ALA A 1 87 ? 0.801 6.134 3.743 1.00 94.50 87 ALA A C 1
ATOM 682 O O . ALA A 1 87 ? 0.030 5.276 4.172 1.00 94.50 87 ALA A O 1
ATOM 683 N N . VAL A 1 88 ? 0.898 7.347 4.290 1.00 93.69 88 VAL A N 1
ATOM 684 C CA . VAL A 1 88 ? 0.129 7.807 5.459 1.00 93.69 88 VAL A CA 1
ATOM 685 C C . VAL A 1 88 ? -0.498 9.149 5.114 1.00 93.69 88 VAL A C 1
ATOM 687 O O . VAL A 1 88 ? 0.228 10.094 4.808 1.00 93.69 88 VAL A O 1
ATOM 690 N N . TYR A 1 89 ? -1.824 9.240 5.161 1.00 92.69 89 TYR A N 1
ATOM 691 C CA . TYR A 1 89 ? -2.561 10.468 4.864 1.00 92.69 89 TYR A CA 1
ATOM 692 C C . TYR A 1 89 ? -3.988 10.391 5.423 1.00 92.69 89 TYR A C 1
ATOM 694 O O . TYR A 1 89 ? -4.435 9.338 5.860 1.00 92.69 89 TYR A O 1
ATOM 702 N N . ASN A 1 90 ? -4.718 11.500 5.412 1.00 91.94 90 ASN A N 1
ATOM 703 C CA . ASN A 1 90 ? -6.139 11.563 5.755 1.00 91.94 90 ASN A CA 1
ATOM 704 C C . ASN A 1 90 ? -6.988 11.190 4.516 1.00 91.94 90 ASN A C 1
ATOM 706 O O . ASN A 1 90 ? -7.545 12.068 3.855 1.00 91.94 90 ASN A O 1
ATOM 710 N N . PHE A 1 91 ? -7.006 9.905 4.131 1.00 91.62 91 PHE A N 1
ATOM 711 C CA . PHE A 1 91 ? -7.593 9.464 2.851 1.00 91.62 91 PHE A CA 1
ATOM 712 C C . PHE A 1 91 ? -9.112 9.653 2.772 1.00 91.62 91 PHE A C 1
ATOM 714 O O . PHE A 1 91 ? -9.650 9.762 1.670 1.00 91.62 91 PHE A O 1
ATOM 721 N N . ASP A 1 92 ? -9.811 9.670 3.910 1.00 90.69 92 ASP A N 1
ATOM 722 C CA . ASP A 1 92 ? -11.265 9.850 3.967 1.00 90.69 92 ASP A CA 1
ATOM 723 C C . ASP A 1 92 ? -11.740 11.228 4.459 1.00 90.69 92 ASP A C 1
ATOM 725 O O . ASP A 1 92 ? -12.945 11.495 4.522 1.00 90.69 92 ASP A O 1
ATOM 729 N N . LYS A 1 93 ? -10.783 12.135 4.684 1.00 88.38 93 LYS A N 1
ATOM 730 C CA . LYS A 1 93 ? -10.977 13.538 5.067 1.00 88.38 93 LYS A CA 1
ATOM 731 C C . LYS A 1 93 ? -11.699 13.721 6.417 1.00 88.38 93 LYS A C 1
ATOM 733 O O . LYS A 1 93 ? -12.394 14.718 6.592 1.00 88.38 93 LYS A O 1
ATOM 738 N N . ASP A 1 94 ? -11.514 12.812 7.384 1.00 89.94 94 ASP A N 1
ATOM 739 C CA . ASP A 1 94 ? -12.140 12.866 8.725 1.00 89.94 94 ASP A CA 1
ATOM 740 C C . ASP A 1 94 ? -11.295 13.502 9.855 1.00 89.94 94 ASP A C 1
ATOM 742 O O . ASP A 1 94 ? -11.721 13.517 11.012 1.00 89.94 94 ASP A O 1
ATOM 746 N N . GLU A 1 95 ? -10.134 14.061 9.493 1.00 89.62 95 GLU A N 1
ATOM 747 C CA . GLU A 1 95 ? -9.098 14.670 10.358 1.00 89.62 95 GLU A CA 1
ATOM 748 C C . GLU A 1 95 ? -8.195 13.660 11.086 1.00 89.62 95 GLU A C 1
ATOM 750 O O . GLU A 1 95 ? -7.172 14.045 11.660 1.00 89.62 95 GLU A O 1
ATOM 755 N N . THR A 1 96 ? -8.496 12.363 11.013 1.00 93.25 96 THR A N 1
ATOM 756 C CA . THR A 1 96 ? -7.595 11.298 11.462 1.00 93.25 96 THR A CA 1
ATOM 757 C C . THR A 1 96 ? -6.613 10.937 10.343 1.00 93.25 96 THR A C 1
ATOM 759 O O . THR A 1 96 ? -6.902 11.072 9.156 1.00 93.25 96 THR A O 1
ATOM 762 N N . LYS A 1 97 ? -5.412 10.470 10.702 1.00 92.88 97 LYS A N 1
ATOM 763 C CA . LYS A 1 97 ? -4.516 9.840 9.724 1.00 92.88 97 LYS A CA 1
ATOM 764 C C . LYS A 1 97 ? -4.917 8.384 9.525 1.00 92.88 97 LYS A C 1
ATOM 766 O O . LYS A 1 97 ? -5.016 7.634 10.493 1.00 92.88 97 LYS A O 1
ATOM 771 N N . ASP A 1 98 ? -5.036 7.996 8.268 1.00 95.31 98 ASP A N 1
ATOM 772 C CA . ASP A 1 98 ? -5.099 6.619 7.804 1.00 95.31 98 ASP A CA 1
ATOM 773 C C . ASP A 1 98 ? -3.714 6.174 7.314 1.00 95.31 98 ASP A C 1
ATOM 775 O O . ASP A 1 98 ? -2.814 6.991 7.080 1.00 95.31 98 ASP A O 1
ATOM 779 N N . PHE A 1 99 ? -3.545 4.872 7.084 1.00 96.44 99 PHE A N 1
ATOM 780 C CA . PHE A 1 99 ? -2.380 4.376 6.357 1.00 96.44 99 PHE A CA 1
ATOM 781 C C . PHE A 1 99 ? -2.735 3.304 5.326 1.00 96.44 99 PHE A C 1
ATOM 783 O O . PHE A 1 99 ? -3.640 2.487 5.493 1.00 96.44 99 PHE A O 1
ATOM 790 N N . ALA A 1 100 ? -1.985 3.316 4.236 1.00 97.31 100 ALA A N 1
ATOM 791 C CA . ALA A 1 100 ? -2.096 2.415 3.108 1.00 97.31 100 ALA A CA 1
ATOM 792 C C . ALA A 1 100 ? -0.838 1.551 3.044 1.00 97.31 100 ALA A C 1
ATOM 794 O O . ALA A 1 100 ? 0.276 2.070 3.119 1.00 97.31 100 ALA A O 1
ATOM 795 N N . VAL A 1 101 ? -1.000 0.237 2.895 1.00 97.62 101 VAL A N 1
ATOM 796 C CA . VAL A 1 101 ? 0.111 -0.714 2.732 1.00 97.62 101 VAL A CA 1
ATOM 797 C C . VAL A 1 101 ? -0.175 -1.712 1.630 1.00 97.62 101 VAL A C 1
ATOM 799 O O . VAL A 1 101 ? -1.286 -2.229 1.513 1.00 97.62 101 VAL A O 1
ATOM 802 N N . VAL A 1 102 ? 0.856 -2.038 0.856 1.00 97.94 102 VAL A N 1
ATOM 803 C CA . VAL A 1 102 ? 0.796 -3.138 -0.105 1.00 97.94 102 VAL A CA 1
ATOM 804 C C . VAL A 1 102 ? 1.322 -4.417 0.546 1.00 97.94 102 VAL A C 1
ATOM 806 O O . VAL A 1 102 ? 2.392 -4.453 1.159 1.00 97.94 102 VAL A O 1
ATOM 809 N N . VAL A 1 103 ? 0.554 -5.490 0.401 1.00 97.81 103 VAL A N 1
ATOM 810 C CA . VAL A 1 103 ? 0.920 -6.857 0.773 1.00 97.81 103 VAL A CA 1
ATOM 811 C C . VAL A 1 103 ? 1.002 -7.732 -0.479 1.00 97.81 103 VAL A C 1
ATOM 813 O O . VAL A 1 103 ? 0.451 -7.398 -1.528 1.00 97.81 103 VAL A O 1
ATOM 816 N N . ILE A 1 104 ? 1.704 -8.855 -0.371 1.00 97.75 104 ILE A N 1
ATOM 817 C CA . ILE A 1 104 ? 1.897 -9.834 -1.443 1.00 97.75 104 ILE A CA 1
ATOM 818 C C . ILE A 1 104 ? 1.241 -11.149 -1.034 1.00 97.75 104 ILE A C 1
ATOM 820 O O . ILE A 1 104 ? 1.618 -11.728 -0.015 1.00 97.75 104 ILE A O 1
ATOM 824 N N . ASP A 1 105 ? 0.281 -11.607 -1.834 1.00 96.88 105 ASP A N 1
ATOM 825 C CA . ASP A 1 105 ? -0.369 -12.914 -1.733 1.00 96.88 105 ASP A CA 1
ATOM 826 C C . ASP A 1 105 ? 0.501 -13.982 -2.407 1.00 96.88 105 ASP A C 1
ATOM 828 O O . ASP A 1 105 ? 0.548 -14.083 -3.634 1.00 96.88 105 ASP A O 1
ATOM 832 N N . ALA A 1 106 ? 1.182 -14.801 -1.607 1.00 90.81 106 ALA A N 1
ATOM 833 C CA . ALA A 1 106 ? 2.114 -15.809 -2.112 1.00 90.81 106 ALA A CA 1
ATOM 834 C C . ALA A 1 106 ? 1.427 -16.973 -2.859 1.00 90.81 106 ALA A C 1
ATOM 836 O O . ALA A 1 106 ? 2.116 -17.800 -3.453 1.00 90.81 106 ALA A O 1
ATOM 837 N N . SER A 1 107 ? 0.089 -17.049 -2.844 1.00 92.75 107 SER A N 1
ATOM 838 C CA . SER A 1 107 ? -0.677 -18.049 -3.601 1.00 92.75 107 SER A CA 1
ATOM 839 C C . SER A 1 107 ? -0.998 -17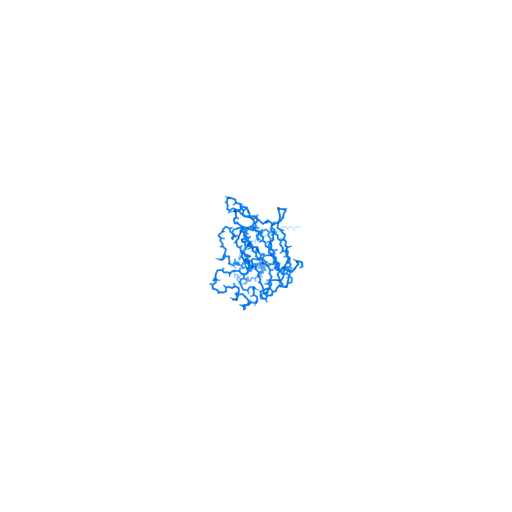.631 -5.041 1.00 92.75 107 SER A C 1
ATOM 841 O O . SER A 1 107 ? -1.483 -18.447 -5.826 1.00 92.75 107 SER A O 1
ATOM 843 N N . ARG A 1 108 ? -0.739 -16.368 -5.403 1.00 92.75 108 ARG A N 1
ATOM 844 C CA . ARG A 1 108 ? -1.047 -15.802 -6.722 1.00 92.75 108 ARG A CA 1
ATOM 845 C C . ARG A 1 108 ? 0.166 -15.808 -7.651 1.00 92.75 108 ARG A C 1
ATOM 847 O O . ARG A 1 108 ? 1.312 -15.940 -7.230 1.00 92.75 108 ARG A O 1
ATOM 854 N N . LYS A 1 109 ? -0.101 -15.636 -8.948 1.00 91.19 109 LYS A N 1
ATOM 855 C CA . LYS A 1 109 ? 0.954 -15.432 -9.947 1.00 91.19 109 LYS A CA 1
ATOM 856 C C . LYS A 1 109 ? 1.690 -14.097 -9.690 1.00 91.19 109 LYS A C 1
ATOM 858 O O . LYS A 1 109 ? 1.051 -13.152 -9.223 1.00 91.19 109 LYS A O 1
ATOM 863 N N . PRO A 1 110 ? 2.996 -13.974 -10.012 1.00 86.75 110 PRO A N 1
ATOM 864 C CA . PRO A 1 110 ? 3.800 -12.802 -9.640 1.00 86.75 110 PRO A CA 1
ATOM 865 C C . PRO A 1 110 ? 3.343 -11.454 -10.217 1.00 86.75 110 PRO A C 1
ATOM 867 O O . PRO A 1 110 ? 3.727 -10.413 -9.693 1.00 86.75 110 PRO A O 1
ATOM 870 N N . ASP A 1 111 ? 2.588 -11.478 -11.312 1.00 87.31 111 ASP A N 1
ATOM 871 C CA . ASP A 1 111 ? 1.930 -10.351 -11.985 1.00 87.31 111 ASP A CA 1
ATOM 872 C C . ASP A 1 111 ? 0.658 -9.860 -11.274 1.00 87.31 111 ASP A C 1
ATOM 874 O O . ASP A 1 111 ? 0.325 -8.694 -11.398 1.00 87.31 111 ASP A O 1
ATOM 878 N N . PHE A 1 112 ? -0.010 -10.693 -10.470 1.00 90.94 112 PHE A N 1
ATOM 879 C CA . PHE A 1 112 ? -1.264 -10.334 -9.783 1.00 90.94 112 PHE A CA 1
ATOM 880 C C . PHE A 1 112 ? -1.217 -10.590 -8.269 1.00 90.94 112 PHE A C 1
ATOM 882 O O . PHE A 1 112 ? -2.248 -10.769 -7.619 1.00 90.94 112 PHE A O 1
ATOM 889 N N . GLN A 1 113 ? -0.018 -10.668 -7.689 1.00 95.00 113 GLN A N 1
ATOM 890 C CA . GLN A 1 113 ? 0.167 -10.978 -6.268 1.00 95.00 113 GLN A CA 1
ATOM 891 C C . GLN A 1 113 ? 0.002 -9.768 -5.338 1.00 95.00 113 GLN A C 1
ATOM 893 O O . GLN A 1 113 ? -0.140 -9.959 -4.131 1.00 95.00 113 GLN A O 1
ATOM 898 N N . TYR A 1 114 ? 0.037 -8.535 -5.853 1.00 97.31 114 TYR A N 1
ATOM 899 C CA . TYR A 1 114 ? 0.011 -7.333 -5.017 1.00 97.31 114 TYR A CA 1
ATOM 900 C C . TYR A 1 114 ? -1.422 -6.985 -4.616 1.00 97.31 114 TYR A C 1
ATOM 902 O O . TYR A 1 114 ? -2.366 -7.110 -5.396 1.00 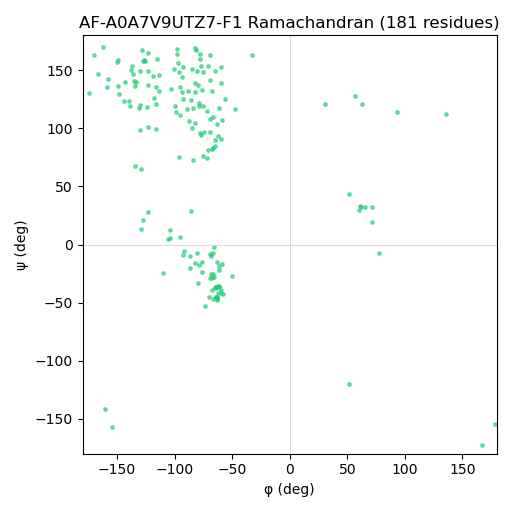97.31 114 TYR A O 1
ATOM 910 N N . THR A 1 115 ? -1.589 -6.578 -3.362 1.00 97.31 115 THR A N 1
A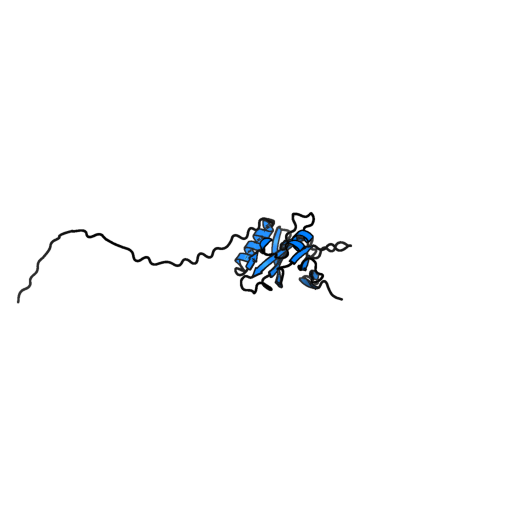TOM 911 C CA . THR A 1 115 ? -2.880 -6.246 -2.754 1.00 97.31 115 THR A CA 1
ATOM 912 C C . THR A 1 115 ? -2.710 -5.018 -1.870 1.00 97.31 115 THR A C 1
ATOM 914 O O . THR A 1 115 ? -1.873 -5.025 -0.970 1.00 97.31 115 THR A O 1
ATOM 917 N N . LEU A 1 116 ? -3.476 -3.959 -2.122 1.00 97.50 116 LEU A N 1
ATOM 918 C CA . LEU A 1 116 ? -3.483 -2.747 -1.304 1.00 97.50 116 LEU A CA 1
ATOM 919 C C . LEU A 1 116 ? -4.500 -2.921 -0.178 1.00 97.50 116 LEU A C 1
ATOM 921 O O . LEU A 1 116 ? -5.644 -3.303 -0.425 1.00 97.50 116 LEU A O 1
ATOM 925 N N . ILE A 1 117 ? -4.090 -2.598 1.044 1.00 98.06 117 ILE A N 1
ATOM 926 C CA . ILE A 1 117 ? -4.963 -2.502 2.209 1.00 98.06 117 ILE A CA 1
ATOM 927 C C . ILE A 1 117 ? -4.916 -1.065 2.714 1.00 98.06 117 ILE A C 1
ATOM 929 O O . ILE A 1 117 ? -3.838 -0.541 3.001 1.00 98.06 117 ILE A O 1
ATOM 933 N N . VAL A 1 118 ? -6.087 -0.450 2.858 1.00 97.69 118 VAL A N 1
ATOM 934 C CA . VAL A 1 118 ? -6.252 0.842 3.530 1.00 97.69 118 VAL A CA 1
ATOM 935 C C . VAL A 1 118 ? -6.754 0.570 4.939 1.00 97.69 118 VAL A C 1
ATOM 937 O O . VAL A 1 118 ? -7.817 -0.032 5.130 1.00 97.69 118 VAL A O 1
ATOM 940 N N . PHE A 1 119 ? -5.975 0.993 5.924 1.00 97.56 119 PHE A N 1
ATOM 941 C CA . PHE A 1 119 ? -6.318 0.960 7.333 1.00 97.56 119 PHE A CA 1
ATOM 942 C C . PHE A 1 119 ? -6.818 2.337 7.748 1.00 97.56 119 PHE A C 1
ATOM 944 O O . PHE A 1 119 ? -6.045 3.294 7.771 1.00 97.56 119 PHE A O 1
ATOM 951 N N . LYS A 1 120 ? -8.100 2.407 8.106 1.00 96.31 120 LYS A N 1
ATOM 952 C CA . LYS A 1 120 ? -8.687 3.614 8.668 1.00 96.31 120 LYS A CA 1
ATOM 953 C C . LYS A 1 120 ? -8.258 3.783 10.127 1.00 96.31 120 LYS A C 1
ATOM 955 O O . LYS A 1 120 ? -8.339 2.811 10.889 1.00 96.31 120 LYS A O 1
ATOM 960 N N . GLY A 1 121 ? -7.824 4.985 10.495 1.00 95.56 121 GLY A N 1
ATOM 961 C CA . GLY A 1 121 ? -7.542 5.386 11.871 1.00 95.56 121 GLY A CA 1
ATOM 962 C C . GLY A 1 121 ? -8.803 5.717 12.679 1.00 95.56 121 GLY A C 1
ATOM 963 O O . GLY A 1 121 ? -9.886 5.941 12.137 1.00 95.56 121 GLY A O 1
ATOM 964 N N . ASP A 1 122 ? -8.664 5.765 14.001 1.00 93.75 122 ASP A N 1
ATOM 965 C CA . ASP A 1 122 ? -9.635 6.379 14.906 1.00 93.75 122 ASP A CA 1
ATOM 966 C C . ASP A 1 122 ? -8.976 7.390 15.857 1.00 93.75 122 ASP A C 1
ATOM 968 O O . ASP A 1 122 ? -7.753 7.454 16.007 1.00 93.75 122 ASP A O 1
ATOM 972 N N . LYS A 1 123 ? -9.808 8.187 16.541 1.00 90.44 123 LYS A N 1
ATOM 973 C CA . LYS A 1 123 ? -9.364 9.233 17.481 1.00 90.44 123 LYS A CA 1
ATOM 974 C C . LYS A 1 123 ? -8.645 8.685 18.725 1.00 90.44 123 LYS A C 1
ATOM 976 O O . LYS A 1 123 ? -8.213 9.466 19.568 1.00 90.44 123 LYS A O 1
ATOM 981 N N . GLN A 1 124 ? -8.530 7.362 18.866 1.00 90.44 124 GLN A N 1
ATOM 982 C CA . GLN A 1 124 ? -7.783 6.677 19.920 1.00 90.44 124 GLN A CA 1
ATOM 983 C C . GLN A 1 124 ? -6.436 6.122 19.408 1.00 90.44 124 GLN A C 1
ATOM 985 O O . GLN A 1 124 ? -5.742 5.428 20.152 1.00 90.44 124 GLN A O 1
ATOM 990 N N . GLY A 1 125 ? -6.051 6.412 18.157 1.00 87.88 125 GLY A N 1
ATOM 991 C CA . GLY A 1 125 ? -4.811 5.924 17.545 1.00 87.88 125 GLY A CA 1
ATOM 992 C C . GLY A 1 125 ? -4.841 4.430 17.211 1.00 87.88 125 GLY A C 1
ATOM 993 O O . GLY A 1 125 ? -3.789 3.800 17.082 1.00 87.88 125 GLY A O 1
ATOM 994 N N . SER A 1 126 ? -6.032 3.834 17.116 1.00 93.62 126 SER A N 1
ATOM 995 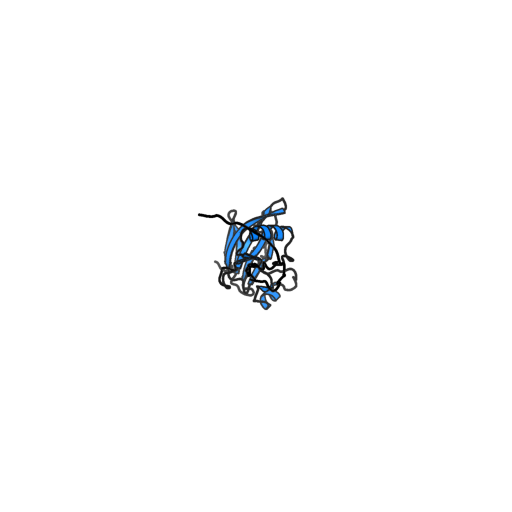C CA . SER A 1 126 ? -6.217 2.462 16.647 1.00 93.62 126 SER A CA 1
ATOM 996 C C . SER A 1 126 ? -6.592 2.441 15.167 1.00 93.62 126 SER A C 1
ATOM 998 O O . SER A 1 126 ? -7.098 3.414 14.620 1.00 93.62 126 SER A O 1
ATOM 1000 N N . PHE A 1 127 ? -6.319 1.316 14.504 1.00 97.19 127 PHE A N 1
ATOM 1001 C CA . PHE A 1 127 ? -6.454 1.190 13.054 1.00 97.19 127 PHE A CA 1
ATOM 1002 C C . PHE A 1 127 ? -7.187 -0.092 12.667 1.00 97.19 127 PHE A C 1
ATOM 1004 O O . PHE A 1 127 ? -6.941 -1.156 13.247 1.00 97.19 127 PHE A O 1
ATOM 1011 N N . LYS A 1 128 ? -8.061 -0.015 11.660 1.00 96.19 128 LYS A N 1
ATOM 1012 C CA . LYS A 1 128 ? -8.836 -1.156 11.140 1.00 96.19 128 LYS A CA 1
ATOM 1013 C C . LYS A 1 128 ? -8.809 -1.173 9.616 1.00 96.19 128 LYS A C 1
ATOM 1015 O O . LYS A 1 128 ? -8.986 -0.138 8.985 1.00 96.19 128 LYS A O 1
ATOM 1020 N N . ALA A 1 129 ? -8.622 -2.350 9.019 1.00 97.00 129 ALA A N 1
ATOM 1021 C CA . ALA A 1 129 ? -8.694 -2.503 7.567 1.00 97.00 129 ALA A CA 1
ATOM 1022 C C . ALA A 1 129 ? -10.105 -2.133 7.069 1.00 97.00 129 ALA A C 1
ATOM 1024 O O . ALA A 1 129 ? -11.086 -2.765 7.459 1.00 97.00 129 ALA A O 1
ATOM 1025 N N . ALA A 1 130 ? -10.191 -1.095 6.237 1.00 95.88 130 ALA A N 1
ATOM 1026 C CA . ALA A 1 130 ? -11.432 -0.518 5.719 1.00 95.88 130 ALA A CA 1
ATOM 1027 C C . ALA A 1 130 ? -11.627 -0.782 4.216 1.00 95.88 130 ALA A C 1
ATOM 1029 O O . ALA A 1 130 ? -12.756 -0.810 3.726 1.00 95.88 130 ALA A O 1
ATOM 1030 N N . LYS A 1 131 ? -10.533 -1.007 3.479 1.00 96.00 131 LYS A N 1
ATOM 1031 C CA . LYS A 1 131 ? -10.549 -1.382 2.062 1.00 96.00 131 LYS A CA 1
ATOM 1032 C C . LYS A 1 131 ? -9.434 -2.378 1.771 1.00 96.00 131 LYS A C 1
ATOM 1034 O O . LYS A 1 131 ? -8.310 -2.182 2.222 1.00 96.00 131 LYS A O 1
ATOM 1039 N N . THR A 1 132 ? -9.747 -3.373 0.949 1.00 96.56 132 THR A N 1
ATOM 1040 C CA . THR A 1 132 ? -8.770 -4.251 0.296 1.00 96.56 132 THR A CA 1
ATOM 1041 C C . THR A 1 132 ? -8.991 -4.173 -1.213 1.00 96.56 132 THR A C 1
ATOM 1043 O O . THR A 1 132 ? -10.139 -4.139 -1.666 1.00 96.56 132 THR A O 1
ATOM 1046 N N . ILE A 1 133 ? -7.906 -4.095 -1.981 1.00 94.88 133 ILE A N 1
ATOM 1047 C CA . ILE A 1 133 ? -7.885 -4.107 -3.448 1.00 94.88 133 ILE A CA 1
ATOM 1048 C C . ILE A 1 133 ? -6.843 -5.147 -3.861 1.00 94.88 133 ILE A C 1
ATOM 1050 O O . ILE A 1 1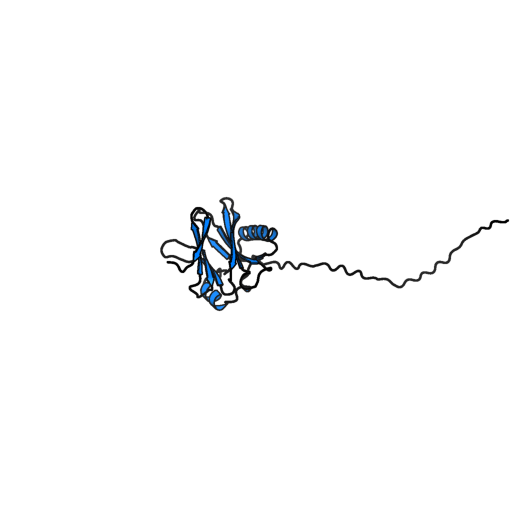33 ? -5.642 -4.892 -3.796 1.00 94.88 133 ILE A O 1
ATOM 1054 N N . ASP A 1 134 ? -7.309 -6.346 -4.198 1.00 94.50 134 ASP A N 1
ATOM 1055 C CA . ASP A 1 134 ? -6.478 -7.474 -4.625 1.00 94.50 134 ASP A CA 1
ATOM 1056 C C . ASP A 1 134 ? -6.106 -7.409 -6.118 1.00 94.50 134 ASP A C 1
ATOM 1058 O O . ASP A 1 134 ? -6.764 -6.743 -6.912 1.00 94.50 134 ASP A O 1
ATOM 1062 N N . SER A 1 135 ? -5.174 -8.276 -6.526 1.00 91.62 135 SER A N 1
ATOM 1063 C CA . SER A 1 135 ? -4.926 -8.647 -7.933 1.00 91.62 135 SER A CA 1
ATOM 1064 C C . SER A 1 135 ? -4.275 -7.558 -8.793 1.00 91.62 135 SER A C 1
ATOM 1066 O O . SER A 1 135 ? -4.526 -7.494 -9.993 1.00 91.62 135 SER A O 1
ATOM 106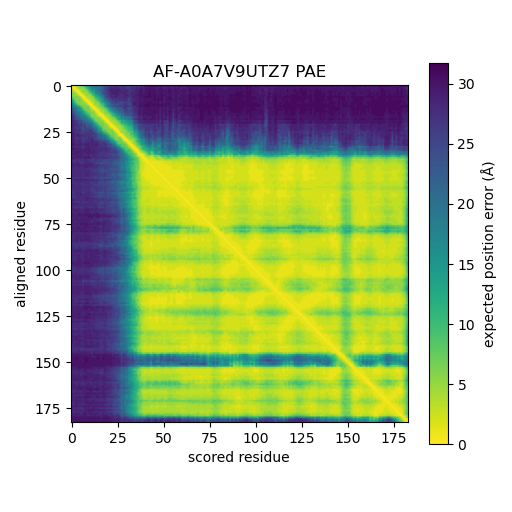8 N N . MET A 1 136 ? -3.429 -6.717 -8.199 1.00 92.44 136 MET A N 1
ATOM 1069 C CA . MET A 1 136 ? -2.697 -5.667 -8.916 1.00 92.44 136 MET A CA 1
ATOM 1070 C C . MET A 1 136 ? -1.318 -6.155 -9.382 1.00 92.44 136 MET A C 1
ATOM 1072 O O . MET A 1 136 ? -0.682 -6.972 -8.701 1.00 92.44 136 MET A O 1
ATOM 1076 N N . ASP A 1 137 ? -0.816 -5.563 -10.467 1.00 92.19 137 ASP A N 1
ATOM 1077 C CA . ASP A 1 137 ? 0.609 -5.578 -10.796 1.00 92.19 137 ASP A CA 1
ATOM 1078 C C . ASP A 1 137 ? 1.264 -4.297 -10.270 1.00 92.19 137 ASP A C 1
ATOM 1080 O O . ASP A 1 137 ? 0.996 -3.206 -10.757 1.00 92.19 137 ASP A O 1
ATOM 1084 N N . LEU A 1 138 ? 2.123 -4.426 -9.257 1.00 94.50 138 LEU A N 1
ATOM 1085 C CA . LEU A 1 138 ? 2.976 -3.335 -8.772 1.00 94.50 138 LEU A CA 1
ATOM 1086 C C . LEU A 1 138 ? 4.458 -3.733 -8.823 1.00 94.50 138 LEU A C 1
ATOM 1088 O O . LEU A 1 138 ? 5.278 -3.249 -8.038 1.00 94.50 138 LEU A O 1
ATOM 1092 N N . ARG A 1 139 ? 4.832 -4.628 -9.751 1.00 92.56 139 ARG A N 1
ATOM 1093 C CA . ARG A 1 139 ? 6.233 -5.028 -9.965 1.00 92.56 139 ARG A CA 1
ATOM 1094 C C . ARG A 1 139 ? 7.081 -3.863 -10.464 1.00 92.56 139 ARG A C 1
ATOM 1096 O O . ARG A 1 139 ? 8.242 -3.781 -10.079 1.00 92.56 139 ARG A O 1
ATOM 1103 N N . GLN A 1 140 ? 6.531 -2.989 -11.307 1.00 94.12 140 GLN A N 1
ATOM 1104 C CA . GLN A 1 140 ? 7.236 -1.827 -11.870 1.00 94.12 140 GLN A CA 1
ATOM 1105 C C . GLN A 1 140 ? 6.835 -0.491 -11.221 1.00 94.12 140 GLN A C 1
ATOM 1107 O O . GLN A 1 140 ? 7.171 0.581 -11.727 1.00 94.12 140 GLN A O 1
ATOM 1112 N N . GLY A 1 141 ? 6.121 -0.557 -10.099 1.00 94.88 141 GLY A N 1
ATOM 1113 C CA . GLY A 1 141 ? 5.378 0.565 -9.553 1.00 94.88 141 GLY A CA 1
ATOM 1114 C C . GLY A 1 141 ? 5.176 0.489 -8.049 1.00 94.88 141 GLY A C 1
ATOM 1115 O O . GLY A 1 141 ? 5.921 -0.178 -7.325 1.00 94.88 141 GLY A O 1
ATOM 1116 N N . GLY A 1 142 ? 4.144 1.178 -7.580 1.00 95.75 142 GLY A N 1
ATOM 1117 C CA . GLY A 1 142 ? 3.841 1.298 -6.165 1.00 95.75 142 GLY A CA 1
ATOM 1118 C C . GLY A 1 142 ? 2.628 2.178 -5.903 1.00 95.75 142 GLY A C 1
ATOM 1119 O O . GLY A 1 142 ? 1.752 2.318 -6.754 1.00 95.75 142 GLY A O 1
ATOM 1120 N N . ILE A 1 143 ? 2.603 2.763 -4.710 1.00 95.62 143 ILE A N 1
ATOM 1121 C CA . ILE A 1 143 ? 1.640 3.776 -4.287 1.00 95.62 143 ILE A CA 1
ATOM 1122 C C . ILE A 1 143 ? 2.366 5.079 -3.950 1.00 95.62 143 ILE A C 1
ATOM 1124 O O . ILE A 1 143 ? 3.489 5.048 -3.441 1.00 95.62 143 ILE A O 1
ATOM 1128 N N . TRP A 1 144 ? 1.736 6.214 -4.232 1.00 92.88 144 TRP A N 1
ATOM 1129 C CA . TRP A 1 144 ? 2.258 7.541 -3.911 1.00 92.88 144 TRP A CA 1
ATOM 1130 C C . TRP A 1 144 ? 1.126 8.525 -3.628 1.00 92.88 144 TRP A C 1
ATOM 1132 O O . TRP A 1 144 ? -0.022 8.317 -4.011 1.00 92.88 144 TRP A O 1
ATOM 1142 N N . LEU A 1 145 ? 1.464 9.594 -2.922 1.00 90.06 145 LEU A N 1
ATOM 1143 C CA . LEU A 1 145 ? 0.595 10.746 -2.743 1.00 90.06 145 LEU A CA 1
ATOM 1144 C C . LEU A 1 145 ? 0.802 11.669 -3.949 1.00 90.06 145 LEU A C 1
ATOM 1146 O O . LEU A 1 145 ? 1.945 12.006 -4.253 1.00 90.06 145 LEU A O 1
ATOM 1150 N N . GLY A 1 146 ? -0.267 12.010 -4.667 1.00 82.50 146 GLY A N 1
ATOM 1151 C CA . GLY A 1 146 ? -0.204 12.972 -5.772 1.00 82.50 146 GLY A CA 1
ATOM 1152 C C . GLY A 1 146 ? -0.592 14.362 -5.289 1.00 82.50 146 GLY A C 1
ATOM 1153 O O . GLY A 1 146 ? -1.570 14.493 -4.562 1.00 82.50 146 GLY A O 1
ATOM 1154 N N . GLU A 1 147 ? 0.154 15.392 -5.674 1.00 69.25 147 GLU A N 1
ATOM 1155 C CA . GLU A 1 147 ? -0.207 16.784 -5.391 1.00 69.25 147 GLU A CA 1
ATOM 1156 C C . GLU A 1 147 ? -1.081 17.326 -6.531 1.00 69.25 147 GLU A C 1
ATOM 1158 O O . GLU A 1 147 ? -0.636 17.407 -7.674 1.00 69.25 147 GLU A O 1
ATOM 1163 N N . MET A 1 148 ? -2.329 17.681 -6.219 1.00 58.22 148 MET A N 1
ATOM 1164 C CA . MET A 1 148 ? -3.192 18.495 -7.084 1.00 58.22 148 MET A CA 1
ATOM 1165 C C . MET A 1 148 ? -3.111 19.961 -6.642 1.00 58.22 148 MET A C 1
ATOM 1167 O O . MET A 1 148 ? -2.970 20.226 -5.449 1.00 58.22 148 MET A O 1
ATOM 1171 N N . GLU A 1 149 ? -3.258 20.900 -7.582 1.00 52.50 149 GLU A N 1
ATOM 1172 C CA . GLU A 1 149 ? -3.007 22.345 -7.384 1.00 52.50 149 GLU A CA 1
ATOM 1173 C C . GLU A 1 149 ? -3.844 23.024 -6.271 1.00 52.50 149 GLU A C 1
ATOM 1175 O O . GLU A 1 149 ? -3.474 24.102 -5.812 1.00 52.50 149 GLU A O 1
ATOM 1180 N N . GLU A 1 150 ? -4.935 22.398 -5.807 1.00 54.44 150 GLU A N 1
ATOM 1181 C CA . GLU A 1 150 ? -5.867 22.933 -4.796 1.00 54.44 150 GLU A CA 1
ATOM 1182 C C . GLU A 1 150 ? -6.240 21.882 -3.713 1.00 54.44 150 GLU A C 1
ATOM 1184 O O . GLU A 1 150 ? -7.378 21.421 -3.624 1.00 54.44 150 GLU A O 1
ATOM 1189 N N . ASP A 1 151 ? -5.280 21.473 -2.873 1.00 55.16 151 ASP A N 1
ATOM 1190 C CA . ASP A 1 151 ? -5.501 20.690 -1.633 1.00 55.16 151 ASP A CA 1
ATOM 1191 C C . ASP A 1 151 ? -6.161 19.290 -1.775 1.00 55.16 151 ASP A C 1
ATOM 1193 O O . ASP A 1 151 ? -6.865 18.806 -0.875 1.00 55.16 151 ASP A O 1
ATOM 1197 N N . VAL A 1 152 ? -5.910 18.566 -2.874 1.00 57.28 152 VAL A N 1
ATOM 1198 C CA . VAL A 1 152 ? -6.315 17.149 -2.999 1.00 57.28 152 VAL A CA 1
ATOM 1199 C C . VAL A 1 152 ? -5.106 16.235 -3.135 1.00 57.28 152 VAL A C 1
ATOM 1201 O O . VAL A 1 152 ? -4.572 16.047 -4.222 1.00 57.28 152 VAL A O 1
ATOM 1204 N N . THR A 1 153 ? -4.716 15.613 -2.020 1.00 74.06 153 THR A N 1
ATOM 1205 C CA . THR A 1 153 ? -3.700 14.555 -2.006 1.00 74.06 153 THR A CA 1
ATOM 1206 C C . THR A 1 153 ? -4.341 13.163 -2.035 1.00 74.06 153 THR A C 1
ATOM 1208 O O . THR A 1 153 ? -4.420 12.467 -1.020 1.00 74.06 153 THR A O 1
ATOM 1211 N N . ASP A 1 154 ? -4.837 12.755 -3.205 1.00 87.94 154 ASP A N 1
ATOM 1212 C CA . ASP A 1 154 ? -5.344 11.392 -3.409 1.00 87.94 154 ASP A CA 1
ATOM 1213 C C . ASP A 1 154 ? -4.180 10.369 -3.416 1.00 87.94 154 ASP A C 1
ATOM 1215 O O . ASP A 1 154 ? -3.027 10.692 -3.726 1.00 87.94 154 ASP A O 1
ATOM 1219 N N . LEU A 1 155 ? -4.468 9.110 -3.056 1.00 93.50 155 LEU A N 1
ATOM 1220 C CA . LEU A 1 155 ? -3.480 8.024 -3.101 1.00 93.50 155 LEU A CA 1
ATOM 1221 C C . LEU A 1 155 ? -3.469 7.385 -4.489 1.00 93.50 155 LEU A C 1
ATOM 1223 O O . LEU A 1 155 ? -4.357 6.596 -4.816 1.00 93.50 155 LEU A O 1
ATOM 1227 N N . TYR A 1 156 ? -2.435 7.673 -5.264 1.00 94.06 156 TYR A N 1
ATOM 1228 C CA . TYR A 1 156 ? -2.184 7.073 -6.565 1.00 94.06 156 TYR A CA 1
ATOM 1229 C C . TYR A 1 156 ? -1.538 5.692 -6.424 1.00 94.06 156 TYR A C 1
ATOM 1231 O O . TYR A 1 156 ? -0.826 5.397 -5.461 1.00 94.06 156 TYR A O 1
ATOM 1239 N N . ILE A 1 157 ? -1.835 4.830 -7.390 1.00 95.12 157 ILE A N 1
ATOM 1240 C CA . ILE A 1 157 ? -1.482 3.415 -7.469 1.00 95.12 157 ILE A CA 1
ATOM 1241 C C . ILE A 1 157 ? -1.197 3.126 -8.947 1.00 95.12 157 ILE A C 1
ATOM 1243 O O . ILE A 1 157 ? -2.067 3.353 -9.786 1.00 95.12 157 ILE A O 1
ATOM 1247 N N . GLY A 1 158 ? -0.021 2.614 -9.297 1.00 93.94 158 GLY A N 1
ATOM 1248 C CA . GLY A 1 158 ? 0.292 2.330 -10.703 1.00 93.94 158 GLY A CA 1
ATOM 1249 C C . GLY A 1 158 ? 1.764 2.052 -10.972 1.00 93.94 158 GLY A C 1
ATOM 1250 O O . GLY A 1 158 ? 2.566 1.936 -10.041 1.00 93.94 158 GLY A O 1
ATOM 1251 N N . GLU A 1 159 ? 2.116 1.943 -12.253 1.00 93.19 159 GLU A N 1
ATOM 1252 C CA . GLU A 1 159 ? 3.504 1.814 -12.702 1.00 93.19 159 GLU A CA 1
ATOM 1253 C C . GLU A 1 159 ? 4.207 3.177 -12.725 1.00 93.19 159 GLU A C 1
ATOM 1255 O O . GLU A 1 159 ? 3.648 4.181 -13.167 1.00 93.19 159 GLU A O 1
ATOM 1260 N N . PHE A 1 160 ? 5.454 3.224 -12.248 1.00 92.12 160 PHE A N 1
ATOM 1261 C CA . PHE A 1 160 ? 6.218 4.471 -12.249 1.00 92.12 160 PHE A CA 1
ATOM 1262 C C . PHE A 1 160 ? 6.594 4.878 -13.673 1.00 92.12 160 PHE A C 1
ATOM 1264 O O . PHE A 1 160 ? 7.027 4.032 -14.453 1.00 92.12 160 PHE A O 1
ATOM 1271 N N . GLN A 1 161 ? 6.544 6.186 -13.950 1.00 85.75 161 GLN A N 1
ATOM 1272 C CA . GLN A 1 161 ? 6.881 6.774 -15.256 1.00 85.75 161 GLN A CA 1
ATOM 1273 C C . GLN A 1 161 ? 5.912 6.346 -16.377 1.00 85.75 161 GLN A C 1
ATOM 1275 O O . GLN A 1 161 ? 6.309 6.224 -17.534 1.00 85.75 161 GLN A O 1
ATOM 1280 N N . THR A 1 162 ? 4.642 6.125 -16.024 1.00 85.75 162 THR A N 1
ATOM 1281 C CA . THR A 1 162 ? 3.540 5.849 -16.955 1.00 85.75 162 THR A CA 1
ATOM 1282 C C . THR A 1 162 ? 2.293 6.628 -16.540 1.00 85.75 162 THR A C 1
ATOM 1284 O O . THR A 1 162 ? 2.104 6.876 -15.349 1.00 85.75 162 THR A O 1
ATOM 1287 N N . ASP A 1 163 ? 1.417 6.926 -17.498 1.00 83.06 163 ASP A N 1
ATOM 1288 C CA . ASP A 1 163 ? 0.093 7.516 -17.236 1.00 83.06 163 ASP A CA 1
ATOM 1289 C C . ASP A 1 163 ? -0.944 6.454 -16.794 1.00 83.06 163 ASP A C 1
ATOM 1291 O O . ASP A 1 163 ? -2.039 6.775 -16.327 1.00 83.06 163 ASP A O 1
ATOM 1295 N N . ASN A 1 164 ? -0.564 5.167 -16.858 1.00 85.69 164 ASN A N 1
ATOM 1296 C CA . ASN A 1 164 ? -1.333 4.018 -16.376 1.00 85.69 164 ASN A CA 1
ATOM 1297 C C . ASN A 1 164 ? -1.363 3.973 -14.840 1.00 85.69 164 ASN A C 1
ATOM 1299 O O . ASN A 1 164 ? -0.717 3.138 -14.193 1.00 85.69 164 ASN A O 1
ATOM 1303 N N . CYS A 1 165 ? -2.153 4.863 -14.250 1.00 89.31 165 CYS A N 1
ATOM 1304 C CA . CYS A 1 165 ? -2.440 4.867 -12.827 1.00 89.31 165 CYS A CA 1
ATOM 1305 C C . CYS A 1 165 ? -3.935 4.775 -12.509 1.00 89.31 165 CYS A C 1
ATOM 1307 O O . CYS A 1 165 ? -4.836 4.973 -13.329 1.00 89.31 165 CYS A O 1
ATOM 1309 N N . SER A 1 166 ? -4.195 4.452 -11.253 1.00 92.81 166 SER A N 1
ATOM 1310 C CA . SER A 1 166 ? -5.473 4.609 -10.585 1.00 92.81 166 SER A CA 1
ATOM 1311 C C . SER A 1 166 ? -5.261 5.410 -9.305 1.00 92.81 166 SER A C 1
ATOM 1313 O O . SER A 1 166 ? -4.158 5.429 -8.767 1.00 92.81 166 SER A O 1
ATOM 1315 N N . TYR A 1 167 ? -6.308 6.029 -8.774 1.00 92.94 167 TYR A N 1
ATOM 1316 C CA . TYR A 1 167 ? -6.265 6.718 -7.491 1.00 92.94 167 TYR A CA 1
ATOM 1317 C C . TYR A 1 167 ? -7.413 6.292 -6.572 1.00 92.94 167 TYR A C 1
ATOM 1319 O O . TYR A 1 167 ? -8.504 5.904 -7.008 1.00 92.94 167 TYR A O 1
ATOM 1327 N N . LEU A 1 168 ? -7.132 6.326 -5.272 1.00 93.06 168 LEU A N 1
ATOM 1328 C CA . LEU A 1 168 ? -8.080 6.085 -4.198 1.00 93.06 168 LEU A CA 1
ATOM 1329 C C . LEU A 1 168 ? -8.838 7.377 -3.901 1.00 93.06 168 LEU A C 1
ATOM 1331 O O . LEU A 1 168 ? -8.247 8.344 -3.434 1.00 93.06 168 LEU A O 1
ATOM 1335 N N . GLN A 1 169 ? -10.152 7.356 -4.100 1.00 91.12 169 GLN A N 1
ATOM 1336 C CA . GLN A 1 169 ? -11.033 8.461 -3.750 1.00 91.12 169 GLN A CA 1
ATOM 1337 C C . GLN A 1 169 ? -12.019 8.044 -2.659 1.00 91.12 169 GLN A C 1
ATOM 1339 O O . GLN A 1 169 ? -12.677 7.000 -2.745 1.00 91.12 169 GLN A O 1
ATOM 1344 N N . TRP A 1 170 ? -12.195 8.904 -1.659 1.00 90.81 170 TRP A N 1
ATOM 1345 C CA . TRP A 1 170 ? -13.320 8.809 -0.738 1.00 90.81 170 TRP A CA 1
ATOM 1346 C C . TRP A 1 170 ? -14.589 9.382 -1.370 1.00 90.81 170 TRP A C 1
ATOM 1348 O O . TRP A 1 170 ? -14.653 10.551 -1.744 1.00 90.81 170 TRP A O 1
ATOM 1358 N N . SER A 1 171 ? -15.621 8.551 -1.513 1.00 89.31 171 SER A N 1
ATOM 1359 C CA . SER A 1 171 ? -16.897 8.952 -2.106 1.00 89.31 171 SER A CA 1
ATOM 1360 C C . SER A 1 171 ? -18.042 8.160 -1.492 1.00 89.31 171 SER A C 1
ATOM 1362 O O . SER A 1 171 ? -17.948 6.945 -1.330 1.00 89.31 171 SER A O 1
ATOM 1364 N N . ASN A 1 172 ? -19.151 8.827 -1.159 1.00 90.00 172 ASN A N 1
ATOM 1365 C CA . ASN A 1 172 ? -20.348 8.184 -0.600 1.00 90.00 172 ASN A CA 1
ATOM 1366 C C . ASN A 1 172 ? -20.052 7.285 0.623 1.00 90.00 172 ASN A C 1
ATOM 1368 O O . ASN A 1 172 ? -20.566 6.171 0.727 1.00 90.00 172 ASN A O 1
ATOM 1372 N N . LYS A 1 173 ? -19.208 7.780 1.542 1.00 88.56 173 LYS A N 1
ATOM 1373 C CA . LYS A 1 173 ? -18.765 7.095 2.774 1.00 88.56 173 LYS A CA 1
ATOM 1374 C C . LYS A 1 173 ? -18.027 5.762 2.544 1.00 88.56 173 LYS A C 1
ATOM 1376 O O . LYS A 1 173 ? -18.112 4.857 3.373 1.00 88.56 173 LYS A O 1
ATOM 1381 N N . LYS A 1 174 ? -17.333 5.614 1.410 1.00 91.88 174 LYS A N 1
ATOM 1382 C CA . LYS A 1 174 ? -16.509 4.440 1.087 1.00 91.88 174 LYS A CA 1
ATOM 1383 C C . LYS A 1 174 ? -15.323 4.798 0.191 1.00 91.88 174 LYS A C 1
ATOM 1385 O O . LYS A 1 174 ? -15.364 5.759 -0.574 1.00 91.88 174 LYS A O 1
ATOM 1390 N N . PHE A 1 175 ? -14.298 3.952 0.227 1.00 92.19 175 PHE A N 1
ATOM 1391 C CA . PHE A 1 175 ? -13.168 4.024 -0.694 1.00 92.19 175 PHE A CA 1
ATOM 1392 C C . PHE A 1 175 ? -13.515 3.430 -2.067 1.00 92.19 175 PHE A C 1
ATOM 1394 O O . PHE A 1 175 ? -13.863 2.244 -2.193 1.00 92.19 175 PHE A O 1
ATOM 1401 N N . VAL A 1 176 ? -13.375 4.252 -3.102 1.00 92.19 176 VAL A N 1
ATOM 1402 C CA . VAL A 1 176 ? -13.558 3.928 -4.520 1.00 92.19 176 VAL A CA 1
ATOM 1403 C C . VAL A 1 176 ? -12.203 4.041 -5.220 1.00 92.19 176 VAL A C 1
ATOM 1405 O O . VAL A 1 176 ? -11.380 4.865 -4.838 1.00 92.19 176 VAL A O 1
ATOM 1408 N N . ILE A 1 177 ? -11.965 3.195 -6.221 1.00 91.81 177 ILE A N 1
ATOM 1409 C CA . ILE A 1 177 ? -10.811 3.319 -7.115 1.00 91.81 177 ILE A CA 1
ATOM 1410 C C . ILE A 1 177 ? -11.301 3.913 -8.430 1.00 91.81 177 ILE A C 1
ATOM 1412 O O . ILE A 1 177 ? -12.336 3.485 -8.946 1.00 91.81 177 ILE A O 1
ATOM 1416 N N . LYS A 1 178 ? -10.570 4.901 -8.937 1.00 91.44 178 LYS A N 1
ATOM 1417 C CA . LYS A 1 178 ? -10.777 5.531 -10.241 1.00 91.44 178 LYS A CA 1
ATOM 1418 C C . LYS A 1 178 ? -9.502 5.423 -11.063 1.00 91.44 178 LYS A C 1
ATOM 1420 O O . LYS A 1 178 ? -8.420 5.430 -10.489 1.00 91.44 178 LYS A O 1
ATOM 1425 N N . ASN A 1 179 ? -9.627 5.344 -12.381 1.00 91.25 179 ASN A N 1
ATOM 1426 C CA . ASN A 1 179 ? -8.476 5.423 -13.276 1.00 91.25 179 ASN A CA 1
ATOM 1427 C C . ASN A 1 179 ? -8.025 6.883 -13.412 1.00 91.25 179 ASN A C 1
ATOM 1429 O O . ASN A 1 179 ? -8.837 7.795 -13.250 1.00 91.25 179 ASN A O 1
ATOM 1433 N N . CYS A 1 180 ? -6.745 7.093 -13.711 1.00 84.12 180 CYS A N 1
ATOM 1434 C CA . CYS A 1 180 ? -6.211 8.407 -14.069 1.00 84.12 180 CYS A CA 1
ATOM 1435 C C . CYS A 1 180 ? -6.725 8.882 -15.440 1.00 84.12 180 CYS A C 1
ATOM 1437 O O . CYS A 1 180 ? -6.914 10.077 -15.638 1.00 84.12 180 CYS A O 1
ATOM 1439 N N . GLU A 1 181 ? -7.026 7.948 -16.347 1.00 75.88 181 GLU A N 1
ATOM 1440 C CA . GLU A 1 181 ? -7.707 8.219 -17.615 1.00 75.88 181 GLU A CA 1
ATOM 1441 C C . GLU A 1 181 ? -9.232 8.037 -17.475 1.00 75.88 181 GLU A C 1
ATOM 1443 O O . GLU A 1 181 ? -9.715 6.979 -17.056 1.00 75.88 181 GLU A O 1
ATOM 1448 N N . GLY A 1 182 ? -9.983 9.083 -17.833 1.00 52.00 182 GLY A N 1
ATOM 1449 C CA . GLY A 1 182 ? -11.448 9.160 -17.788 1.00 52.00 182 GLY A CA 1
ATOM 1450 C C . GLY A 1 182 ? -11.912 10.507 -17.209 1.00 52.00 182 GLY A C 1
ATOM 1451 O O . GLY A 1 182 ? -11.733 10.763 -16.019 1.00 52.00 182 GLY A O 1
ATOM 1452 N N . ASN A 1 183 ? -12.538 11.405 -17.975 1.00 39.72 183 ASN A N 1
ATOM 1453 C CA . ASN A 1 183 ? -13.249 11.193 -19.250 1.00 39.72 183 ASN A CA 1
ATOM 1454 C C . ASN A 1 183 ? -12.410 11.446 -20.507 1.00 39.72 183 ASN A C 1
ATOM 1456 O O . ASN A 1 183 ? -11.783 12.524 -20.565 1.00 39.72 183 ASN A O 1
#

Nearest PDB structures (foldseek):
  8bbf-assembly1_B  TM=4.954E-01  e=4.894E-01  Homo sapiens
  4o7j-assembly1_A  TM=3.962E-01  e=1.711E+00  Prodigiosinella confusarubida
  6qzh-assembly1_A  TM=3.959E-01  e=2.407E+00  Homo sapiens
  5kky-assembly1_B  TM=4.496E-01  e=7.951E+00  Streptococcus pneumoniae
  2w20-assembly1_A  TM=4.439E-01  e=7.951E+00  Streptococcus pneumoniae R6

Radius of gyration: 29.24 Å; Cα contacts (8 Å, |Δi|>4): 282; chains: 1; bounding box: 48×113×60 Å

Foldseek 3Di:
DDDDDDDDDDDDDDDDDDDDDPPDDPPPPPPPPPPDPVLDDPQRVVQVVVVCVVVVQKDFDFPVLAQQPVLVCVVCPVPPSDTQFKDWAPQQVPPDIKMKGWIFRNVDDSQFRIKIWIWDADPVSHTDTQDIDGGHGQNQGGWDFDDDPPPDGWIWTAHGPDLFIWTWHNDPNGTDIGRSDDD

Mean predicted aligned error: 11.74 Å